Protein AF-A0A7S0LF70-F1 (afdb_monomer)

Structure (mmCIF, N/CA/C/O backbone):
data_AF-A0A7S0LF70-F1
#
_entry.id   AF-A0A7S0LF70-F1
#
loop_
_atom_site.group_PDB
_atom_site.id
_atom_site.type_symbol
_atom_site.label_atom_id
_atom_site.label_alt_id
_atom_site.label_comp_id
_atom_site.label_asym_id
_atom_site.label_entity_id
_atom_site.label_seq_id
_atom_site.pdbx_PDB_ins_code
_atom_site.Cartn_x
_atom_site.Cartn_y
_atom_site.Cartn_z
_atom_site.occupancy
_atom_site.B_iso_or_equiv
_atom_site.auth_seq_id
_atom_site.auth_comp_id
_atom_site.auth_asym_id
_atom_site.auth_atom_id
_atom_site.pdbx_PDB_model_num
ATOM 1 N N . LEU A 1 1 ? -56.909 5.877 25.664 1.00 81.12 1 LEU A N 1
ATOM 2 C CA . LEU A 1 1 ? -57.604 4.572 25.723 1.00 81.12 1 LEU A CA 1
ATOM 3 C C . LEU A 1 1 ? -56.865 3.741 26.758 1.00 81.12 1 LEU A C 1
ATOM 5 O O . LEU A 1 1 ? -55.724 3.394 26.502 1.00 81.12 1 LEU A O 1
ATOM 9 N N . GLU A 1 2 ? -57.421 3.557 27.955 1.00 77.50 2 GLU A N 1
ATOM 10 C CA . GLU A 1 2 ? -56.635 3.060 29.101 1.00 77.50 2 GLU A CA 1
ATOM 11 C C . GLU A 1 2 ? -56.364 1.548 29.016 1.00 77.50 2 GLU A C 1
ATOM 13 O O . GLU A 1 2 ? -55.234 1.123 29.253 1.00 77.50 2 GLU A O 1
ATOM 18 N N . ASP A 1 3 ? -57.352 0.771 28.561 1.00 82.44 3 ASP A N 1
ATOM 19 C CA . ASP A 1 3 ? -57.273 -0.688 28.379 1.00 82.44 3 ASP A CA 1
ATOM 20 C C . ASP A 1 3 ? -56.545 -1.134 27.091 1.00 82.44 3 ASP A C 1
ATOM 22 O O . ASP A 1 3 ? -56.226 -2.310 26.930 1.00 82.44 3 ASP A O 1
ATOM 26 N N . GLU A 1 4 ? -56.285 -0.214 26.157 1.00 83.88 4 GLU A N 1
ATOM 27 C CA . GLU A 1 4 ? -55.616 -0.509 24.881 1.00 83.88 4 GLU A CA 1
ATOM 28 C C . GLU A 1 4 ? -54.086 -0.524 25.039 1.00 83.88 4 GLU A C 1
ATOM 30 O O . GLU A 1 4 ? -53.530 0.404 25.639 1.00 83.88 4 GLU A O 1
ATOM 35 N N . PRO A 1 5 ? -53.365 -1.500 24.459 1.00 85.88 5 PRO A N 1
ATOM 36 C CA . PRO A 1 5 ? -51.908 -1.519 24.489 1.00 85.88 5 PRO A CA 1
ATOM 37 C C . PRO A 1 5 ? -51.309 -0.440 23.571 1.00 85.88 5 PRO A C 1
ATOM 39 O O . PRO A 1 5 ? -51.876 -0.079 22.537 1.00 85.88 5 PRO A O 1
ATOM 42 N N . LEU A 1 6 ? -50.128 0.066 23.943 1.00 85.31 6 LEU A N 1
ATOM 43 C CA . LEU A 1 6 ? -49.357 1.043 23.154 1.00 85.31 6 LEU A CA 1
ATOM 44 C C . LEU A 1 6 ? -48.886 0.469 21.809 1.00 85.31 6 LEU A C 1
ATOM 46 O O . LEU A 1 6 ? -48.858 1.173 20.797 1.00 85.31 6 LEU A O 1
ATOM 50 N N . GLU A 1 7 ? -48.525 -0.809 21.815 1.00 89.44 7 GLU A N 1
ATOM 51 C CA . GLU A 1 7 ? -47.967 -1.546 20.687 1.00 89.44 7 GLU A CA 1
ATOM 52 C C . GLU A 1 7 ? -48.712 -2.877 20.547 1.00 89.44 7 GLU A C 1
ATOM 54 O O . GLU A 1 7 ? -49.145 -3.462 21.541 1.00 89.44 7 GLU A O 1
ATOM 59 N N . VAL A 1 8 ? -48.877 -3.343 19.314 1.00 88.94 8 VAL A N 1
ATOM 60 C CA . VAL A 1 8 ? -49.518 -4.618 18.961 1.00 88.94 8 VAL A CA 1
ATOM 61 C C . VAL A 1 8 ? -48.643 -5.365 17.952 1.00 88.94 8 VAL A C 1
ATOM 63 O O . VAL A 1 8 ? -47.930 -4.705 17.196 1.00 88.94 8 VAL A O 1
ATOM 66 N N . PRO A 1 9 ? -48.701 -6.705 17.889 1.00 90.44 9 PRO A N 1
ATOM 67 C CA . PRO A 1 9 ? -48.095 -7.472 16.801 1.00 90.44 9 PRO A CA 1
ATOM 68 C C . PRO A 1 9 ? -48.517 -6.959 15.419 1.00 90.44 9 PRO A C 1
ATOM 70 O O . PRO A 1 9 ? -49.692 -6.636 15.225 1.00 90.44 9 PRO A O 1
ATOM 73 N N . ASP A 1 10 ? -47.596 -6.906 14.454 1.00 90.00 10 ASP A N 1
ATOM 74 C CA . ASP A 1 10 ? -47.930 -6.558 13.068 1.00 90.00 10 ASP A CA 1
ATOM 75 C C . ASP A 1 10 ? -48.727 -7.692 12.386 1.00 90.00 10 ASP A C 1
ATOM 77 O O . ASP A 1 10 ? -48.167 -8.759 12.126 1.00 90.00 10 ASP A O 1
ATOM 81 N N . PRO A 1 11 ? -50.016 -7.493 12.037 1.00 84.88 11 PRO A N 1
ATOM 82 C CA . PRO A 1 11 ? -50.820 -8.519 11.376 1.00 84.88 11 PRO A CA 1
ATOM 83 C C . PRO A 1 11 ? -50.437 -8.744 9.902 1.00 84.88 11 PRO A C 1
ATOM 85 O O . PRO A 1 11 ? -51.021 -9.612 9.255 1.00 84.88 11 PRO A O 1
ATOM 88 N N . ALA A 1 12 ? -49.513 -7.955 9.340 1.00 85.12 12 ALA A N 1
ATOM 89 C CA . ALA A 1 12 ? -49.007 -8.127 7.979 1.00 85.12 12 ALA A CA 1
ATOM 90 C C . ALA A 1 12 ? -47.786 -9.064 7.887 1.00 85.12 12 ALA A C 1
ATOM 92 O O . ALA A 1 12 ? -47.336 -9.353 6.776 1.00 85.12 12 ALA A O 1
ATOM 93 N N . VAL A 1 13 ? -47.250 -9.534 9.021 1.00 88.31 13 VAL A N 1
ATOM 94 C CA . VAL A 1 13 ? -46.059 -10.392 9.092 1.00 88.31 13 VAL A CA 1
ATOM 95 C C . VAL A 1 13 ? -46.411 -11.720 9.766 1.00 88.31 13 VAL A C 1
ATOM 97 O O . VAL A 1 13 ? -47.085 -11.748 10.791 1.00 88.31 13 VAL A O 1
ATOM 100 N N . SER A 1 14 ? -45.933 -12.826 9.200 1.00 87.56 14 SER A N 1
ATOM 101 C CA . SER A 1 14 ? -45.974 -14.166 9.797 1.00 87.56 14 SER A CA 1
ATOM 102 C C . SER A 1 14 ? -44.558 -14.722 9.943 1.00 87.56 14 SER A C 1
ATOM 104 O O . SER A 1 14 ? -43.629 -14.198 9.321 1.00 87.56 14 SER A O 1
ATOM 106 N N . ALA A 1 15 ? -44.409 -15.819 10.690 1.00 89.25 15 ALA A N 1
ATOM 107 C CA . ALA A 1 15 ? -43.176 -16.598 10.711 1.00 89.25 15 ALA A CA 1
ATOM 108 C C . ALA A 1 15 ? -42.700 -16.916 9.272 1.00 89.25 15 ALA A C 1
ATOM 110 O O . ALA A 1 15 ? -43.532 -17.266 8.419 1.00 89.25 15 ALA A O 1
ATOM 111 N N . PRO A 1 16 ? -41.397 -16.769 8.968 1.00 92.38 16 PRO A N 1
ATOM 112 C CA . PRO A 1 16 ? -40.817 -17.254 7.720 1.00 92.38 16 PRO A CA 1
ATOM 113 C C . PRO A 1 16 ? -40.997 -18.770 7.569 1.00 92.38 16 PRO A C 1
ATOM 115 O O . PRO A 1 16 ? -40.910 -19.507 8.541 1.00 92.38 16 PRO A O 1
ATOM 118 N N . THR A 1 17 ? -41.159 -19.263 6.338 1.00 89.56 17 THR A N 1
ATOM 119 C CA . THR A 1 17 ? -41.253 -20.712 6.044 1.00 89.56 17 THR A CA 1
ATOM 120 C C . THR A 1 17 ? -39.948 -21.489 6.305 1.00 89.56 17 THR A C 1
ATOM 122 O O . THR A 1 17 ? -39.926 -22.705 6.157 1.00 89.56 17 THR A O 1
ATOM 125 N N . ASP A 1 18 ? -38.872 -20.776 6.637 1.00 92.00 18 ASP A N 1
ATOM 126 C CA . ASP A 1 18 ? -37.502 -21.262 6.864 1.00 92.00 18 ASP A CA 1
ATOM 127 C C . ASP A 1 18 ? -37.064 -21.021 8.329 1.00 92.00 18 ASP A C 1
ATOM 129 O O . ASP A 1 18 ? -35.877 -21.019 8.621 1.00 92.00 18 ASP A O 1
ATOM 133 N N . TRP A 1 19 ? -38.019 -20.727 9.226 1.00 92.62 19 TRP A N 1
ATOM 134 C CA . TRP A 1 19 ? -37.797 -20.546 10.667 1.00 92.62 19 TRP A CA 1
ATOM 135 C C . TRP A 1 19 ? -37.993 -21.875 11.399 1.00 92.62 19 TRP A C 1
ATOM 137 O O . TRP A 1 19 ? -39.012 -22.537 11.182 1.00 92.62 19 TRP A O 1
ATOM 147 N N . ASP A 1 20 ? -37.063 -22.238 12.281 1.00 91.81 20 ASP A N 1
ATOM 148 C CA . ASP A 1 20 ? -37.135 -23.470 13.071 1.00 91.81 20 ASP A CA 1
ATOM 149 C C . ASP A 1 20 ? -37.323 -23.146 14.564 1.00 91.81 20 ASP A C 1
ATOM 151 O O . ASP A 1 20 ? -36.462 -22.537 15.195 1.00 91.81 20 ASP A O 1
ATOM 155 N N . GLU A 1 21 ? -38.459 -23.533 15.152 1.00 91.00 21 GLU A N 1
ATOM 156 C CA . GLU A 1 21 ? -38.759 -23.235 16.562 1.00 91.00 21 GLU A CA 1
ATOM 157 C C . GLU A 1 21 ? -37.839 -23.983 17.554 1.00 91.00 21 GLU A C 1
ATOM 159 O O . GLU A 1 21 ? -37.692 -23.519 18.686 1.00 91.00 21 GLU A O 1
ATOM 164 N N . ASP A 1 22 ? -37.185 -25.082 17.146 1.00 90.69 22 ASP A N 1
ATOM 165 C CA . ASP A 1 22 ? -36.238 -25.832 17.989 1.00 90.69 22 ASP A CA 1
ATOM 166 C C . ASP A 1 22 ? -34.800 -25.254 17.934 1.00 90.69 22 ASP A C 1
ATOM 168 O O . ASP A 1 22 ? -34.067 -25.360 18.922 1.00 90.69 22 ASP A O 1
ATOM 172 N N . GLU A 1 23 ? -34.388 -24.620 16.823 1.00 91.19 23 GLU A N 1
ATOM 173 C CA . GLU A 1 23 ? -33.030 -24.052 16.637 1.00 91.19 23 GLU A CA 1
ATOM 174 C C . GLU A 1 23 ? -32.981 -22.506 16.747 1.00 91.19 23 GLU A C 1
ATOM 176 O O . GLU A 1 23 ? -32.059 -21.973 17.371 1.00 91.19 23 GLU A O 1
ATOM 181 N N . ASP A 1 24 ? -33.963 -21.773 16.197 1.00 91.25 24 ASP A N 1
ATOM 182 C CA . ASP A 1 24 ? -34.084 -20.302 16.294 1.00 91.25 24 ASP A CA 1
ATOM 183 C C . ASP A 1 24 ? -34.916 -19.845 17.516 1.00 91.25 24 ASP A C 1
ATOM 185 O O . ASP A 1 24 ? -34.723 -18.733 18.023 1.00 91.25 24 ASP A O 1
ATOM 189 N N . GLY A 1 25 ? -35.822 -20.699 18.011 1.00 93.19 25 GLY A N 1
ATOM 190 C CA . GLY A 1 25 ? -36.709 -20.445 19.158 1.00 93.19 25 GLY A CA 1
ATOM 191 C C . GLY A 1 25 ? -38.127 -19.970 18.796 1.00 93.19 25 GLY A C 1
ATOM 192 O O . GLY A 1 25 ? -38.476 -19.817 17.624 1.00 93.19 25 GLY A O 1
ATOM 193 N N . GLU A 1 26 ? -38.966 -19.723 19.814 1.00 91.69 26 GLU A N 1
ATOM 194 C CA . GLU A 1 26 ? -40.349 -19.241 19.631 1.00 91.69 26 GLU A CA 1
ATOM 195 C C . GLU A 1 26 ? -40.384 -17.927 18.822 1.00 91.69 26 GLU A C 1
ATOM 197 O O . GLU A 1 26 ? -39.751 -16.933 19.185 1.00 91.69 26 GLU A O 1
ATOM 202 N N . TRP A 1 27 ? -41.140 -17.910 17.718 1.00 90.75 27 TRP A N 1
ATOM 203 C CA . TRP A 1 27 ? -41.197 -16.753 16.823 1.00 90.75 27 TRP A CA 1
ATOM 204 C C . TRP A 1 27 ? -42.060 -15.613 17.391 1.00 90.75 27 TRP A C 1
ATOM 206 O O . TRP A 1 27 ? -43.292 -15.691 17.403 1.00 90.75 27 TRP A O 1
ATOM 216 N N . GLU A 1 28 ? -41.425 -14.507 17.792 1.00 88.88 28 GLU A N 1
ATOM 217 C CA . GLU A 1 28 ? -42.128 -13.275 18.170 1.00 88.88 28 GLU A CA 1
ATOM 218 C C . GLU A 1 28 ? -42.354 -12.336 16.957 1.00 88.88 28 GLU A C 1
ATOM 220 O O . GLU A 1 28 ? -41.395 -11.943 16.281 1.00 88.88 28 GLU A O 1
ATOM 225 N N . PRO A 1 29 ? -43.602 -11.907 16.676 1.00 90.00 29 PRO A N 1
ATOM 226 C CA . PRO A 1 29 ? -43.896 -10.933 15.625 1.00 90.00 29 PRO A CA 1
ATOM 227 C C . PRO A 1 29 ? -43.359 -9.529 15.964 1.00 90.00 29 PRO A C 1
ATOM 229 O O . PRO A 1 29 ? -43.387 -9.117 17.127 1.00 90.00 29 PRO A O 1
ATOM 232 N N . PRO A 1 30 ? -42.954 -8.723 14.963 1.00 91.44 30 PRO A N 1
ATOM 233 C CA . PRO A 1 30 ? -42.526 -7.350 15.202 1.00 91.44 30 PRO A CA 1
ATOM 234 C C . PRO A 1 30 ? -43.681 -6.502 15.754 1.00 91.44 30 PRO A C 1
ATOM 236 O O . PRO A 1 30 ? -44.771 -6.446 15.181 1.00 91.44 30 PRO A O 1
ATOM 239 N N . MET A 1 31 ? -43.424 -5.810 16.863 1.00 91.38 31 MET A N 1
ATOM 240 C CA . MET A 1 31 ? -44.395 -4.931 17.514 1.00 91.38 31 MET A CA 1
ATOM 241 C C . MET A 1 31 ? -44.483 -3.578 16.794 1.00 91.38 31 MET A C 1
ATOM 243 O O . MET A 1 31 ? -43.471 -2.925 16.533 1.00 91.38 31 MET A O 1
ATOM 247 N N . ILE A 1 32 ? -45.705 -3.136 16.493 1.00 89.69 32 ILE A N 1
ATOM 248 C CA . ILE A 1 32 ? -46.011 -1.862 15.833 1.00 89.69 32 ILE A CA 1
ATOM 249 C C . ILE A 1 32 ? -46.899 -0.978 16.713 1.00 89.69 32 ILE A C 1
ATOM 251 O O . ILE A 1 32 ? -47.767 -1.455 17.442 1.00 89.69 32 ILE A O 1
ATOM 255 N N . ALA A 1 33 ? -46.722 0.342 16.617 1.00 89.19 33 ALA A N 1
ATOM 256 C CA . ALA A 1 33 ? -47.537 1.306 17.354 1.00 89.19 33 ALA A CA 1
ATOM 257 C C . ALA A 1 33 ? -49.026 1.176 16.975 1.00 89.19 33 ALA A C 1
ATOM 259 O O . ALA A 1 33 ? -49.400 1.373 15.812 1.00 89.19 33 ALA A O 1
ATOM 260 N N . ASN A 1 34 ? -49.873 0.874 17.963 1.00 86.75 34 ASN A N 1
ATOM 261 C CA . ASN A 1 34 ? -51.276 0.522 17.753 1.00 86.75 34 ASN A CA 1
ATOM 262 C C . ASN A 1 34 ? -52.031 1.667 17.027 1.00 86.75 34 ASN A C 1
ATOM 264 O O . ASN A 1 34 ? -52.008 2.823 17.471 1.00 86.75 34 ASN A O 1
ATOM 268 N N . PRO A 1 35 ? -52.698 1.392 15.884 1.00 85.94 35 PRO A N 1
ATOM 269 C CA . PRO A 1 35 ? -53.314 2.429 15.061 1.00 85.94 35 PRO A CA 1
ATOM 270 C C . PRO A 1 35 ? -54.452 3.184 15.763 1.00 85.94 35 PRO A C 1
ATOM 272 O O . PRO A 1 35 ? -54.678 4.347 15.419 1.00 85.94 35 PRO A O 1
ATOM 275 N N . ALA A 1 36 ? -55.119 2.584 16.756 1.00 82.69 36 ALA A N 1
ATOM 276 C CA . ALA A 1 36 ? -56.153 3.242 17.560 1.00 82.69 36 ALA A CA 1
ATOM 277 C C . ALA A 1 36 ? -55.595 4.404 18.408 1.00 82.69 36 ALA A C 1
ATOM 279 O O . ALA A 1 36 ? -56.291 5.386 18.668 1.00 82.69 36 ALA A O 1
ATOM 280 N N . CYS A 1 37 ? -54.315 4.347 18.779 1.00 83.00 37 CYS A N 1
ATOM 281 C CA . CYS A 1 37 ? -53.680 5.298 19.692 1.00 83.00 37 CYS A CA 1
ATOM 282 C C . CYS A 1 37 ? -53.407 6.674 19.073 1.00 83.00 37 CYS A C 1
ATOM 284 O O . CYS A 1 37 ? -53.163 7.638 19.799 1.00 83.00 37 CYS A O 1
ATOM 286 N N . LYS A 1 38 ? -53.472 6.788 17.740 1.00 79.69 38 LYS A N 1
ATOM 287 C CA . LYS A 1 38 ? -53.129 8.005 16.979 1.00 79.69 38 LYS A CA 1
ATOM 288 C C . LYS A 1 38 ? -54.033 9.209 17.277 1.00 79.69 38 LYS A C 1
ATOM 290 O O . LYS A 1 38 ? -53.657 10.330 16.952 1.00 79.69 38 LYS A O 1
ATOM 295 N N . SER A 1 39 ? -55.211 8.989 17.861 1.00 76.12 39 SER A N 1
ATOM 296 C CA . SER A 1 39 ? -56.210 10.027 18.153 1.00 76.12 39 SER A CA 1
ATOM 297 C C . SER A 1 39 ? -56.187 10.537 19.600 1.00 76.12 39 SER A C 1
ATOM 299 O O . SER A 1 39 ? -56.489 11.707 19.826 1.00 76.12 39 SER A O 1
ATOM 301 N N . ALA A 1 40 ? -55.860 9.679 20.574 1.00 74.62 40 ALA A N 1
ATOM 302 C CA . ALA A 1 40 ? -56.043 9.967 22.004 1.00 74.62 40 ALA A CA 1
ATOM 303 C C . ALA A 1 40 ? -55.011 9.307 22.946 1.00 74.62 40 ALA A C 1
ATOM 305 O O . ALA A 1 40 ? -55.145 9.417 24.165 1.00 74.62 40 ALA A O 1
ATOM 306 N N . GLY A 1 41 ? -54.003 8.606 22.415 1.00 79.62 41 GLY A N 1
ATOM 307 C CA . GLY A 1 41 ? -53.058 7.809 23.205 1.00 79.62 41 GLY A CA 1
ATOM 308 C C . GLY A 1 41 ? -53.655 6.511 23.770 1.00 79.62 41 GLY A C 1
ATOM 309 O O . GLY A 1 41 ? -54.877 6.333 23.834 1.00 79.62 41 GLY A O 1
ATOM 310 N N . CYS A 1 42 ? -52.777 5.600 24.191 1.00 83.94 42 CYS A N 1
ATOM 311 C CA . CYS A 1 42 ? -53.121 4.280 24.728 1.00 83.94 42 CYS A CA 1
ATOM 312 C C . CYS A 1 42 ? -52.373 3.971 26.029 1.00 83.94 42 CYS A C 1
ATOM 314 O O . CYS A 1 42 ? -51.395 4.643 26.363 1.00 83.94 42 CYS A O 1
ATOM 316 N N . GLY A 1 43 ? -52.837 2.940 26.731 1.00 84.19 43 GLY A N 1
ATOM 317 C CA . GLY A 1 43 ? -52.383 2.535 28.051 1.00 84.19 43 GLY A CA 1
ATOM 318 C C . GLY A 1 43 ? -52.800 3.504 29.160 1.00 84.19 43 GLY A C 1
ATOM 319 O O . GLY A 1 43 ? -53.233 4.635 28.924 1.00 84.19 43 GLY A O 1
ATOM 320 N N . ASN A 1 44 ? -52.619 3.057 30.403 1.00 84.50 44 ASN A N 1
ATOM 321 C CA . ASN A 1 44 ? -52.797 3.886 31.594 1.00 84.50 44 ASN A CA 1
ATOM 322 C C . ASN A 1 44 ? -51.896 5.128 31.536 1.00 84.50 44 ASN A C 1
ATOM 324 O O . ASN A 1 44 ? -50.664 5.010 31.506 1.00 84.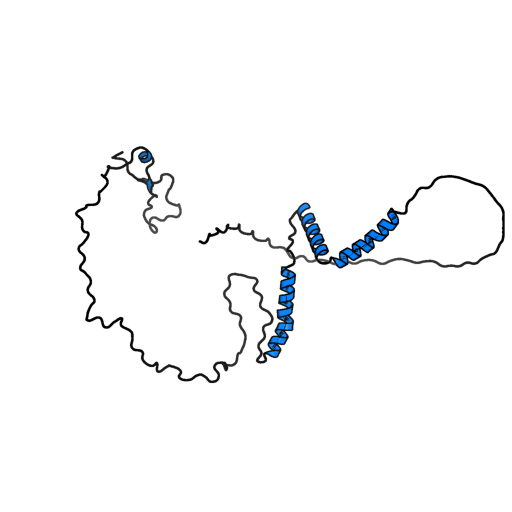50 44 ASN A O 1
ATOM 328 N N . TRP A 1 45 ? -52.505 6.316 31.572 1.00 85.12 45 TRP A N 1
ATOM 329 C CA . TRP A 1 45 ? -51.773 7.580 31.550 1.00 85.12 45 TRP A CA 1
ATOM 330 C C . TRP A 1 45 ? -50.854 7.699 32.771 1.00 85.12 45 TRP A C 1
ATOM 332 O O . TRP A 1 45 ? -51.291 7.598 33.918 1.00 85.12 45 TRP A O 1
ATOM 342 N N . LYS A 1 46 ? -49.565 7.945 32.523 1.00 84.06 46 LYS A N 1
ATOM 343 C CA . LYS A 1 46 ? -48.578 8.234 33.568 1.00 84.06 46 LYS A CA 1
ATOM 344 C C . LYS A 1 46 ? -48.273 9.734 33.550 1.00 84.06 46 LYS A C 1
ATOM 346 O O . LYS A 1 46 ? -47.982 10.259 32.473 1.00 84.06 46 LYS A O 1
ATOM 351 N N . PRO A 1 47 ? -48.303 10.431 34.702 1.00 89.75 47 PRO A N 1
ATOM 352 C CA . PRO A 1 47 ? -47.931 11.837 34.750 1.00 89.75 47 PRO A CA 1
ATOM 353 C C . PRO A 1 47 ? -46.464 12.016 34.327 1.00 89.75 47 PRO A C 1
ATOM 355 O O . PRO A 1 47 ? -45.628 11.170 34.664 1.00 89.75 47 PRO A O 1
ATOM 358 N N . PRO A 1 48 ? -46.120 13.109 33.619 1.00 89.75 48 PRO A N 1
ATOM 359 C CA . PRO A 1 48 ? -44.733 13.404 33.288 1.00 89.75 48 PRO A CA 1
ATOM 360 C C . PRO A 1 48 ? -43.929 13.594 34.578 1.00 89.75 48 PRO A C 1
ATOM 362 O O . PRO A 1 48 ? -44.301 14.385 35.447 1.00 89.75 48 PRO A O 1
ATOM 365 N N . MET A 1 49 ? -42.825 12.859 34.707 1.00 93.12 49 MET A N 1
ATOM 366 C CA . MET A 1 49 ? -41.912 13.024 35.835 1.00 93.12 49 MET A CA 1
ATOM 367 C C . MET A 1 49 ? -41.188 14.366 35.709 1.00 93.12 49 MET A C 1
ATOM 369 O O . MET A 1 49 ? -40.652 14.686 34.650 1.00 93.12 49 MET A O 1
ATOM 373 N N . ILE A 1 50 ? -41.170 15.137 36.795 1.00 91.94 50 ILE A N 1
ATOM 374 C CA . ILE A 1 50 ? -40.375 16.363 36.908 1.00 91.94 50 ILE A CA 1
ATOM 375 C C . ILE A 1 50 ? -39.047 16.060 37.602 1.00 91.94 50 ILE A C 1
ATOM 377 O O . ILE A 1 50 ? -38.996 15.230 38.515 1.00 91.94 50 ILE A O 1
ATOM 381 N N . ASP A 1 51 ? -37.984 16.757 37.206 1.00 92.94 51 ASP A N 1
ATOM 382 C CA . ASP A 1 51 ? -36.702 16.683 37.904 1.00 92.94 51 ASP A CA 1
ATOM 383 C C . ASP A 1 51 ? -36.854 17.137 39.360 1.00 92.94 51 ASP A C 1
ATOM 385 O O . ASP A 1 51 ? -37.468 18.165 39.655 1.00 92.94 51 ASP A O 1
ATOM 389 N N . ASN A 1 52 ? -36.280 16.374 40.290 1.00 94.06 52 ASN A N 1
ATOM 390 C CA . ASN A 1 52 ? -36.319 16.697 41.713 1.00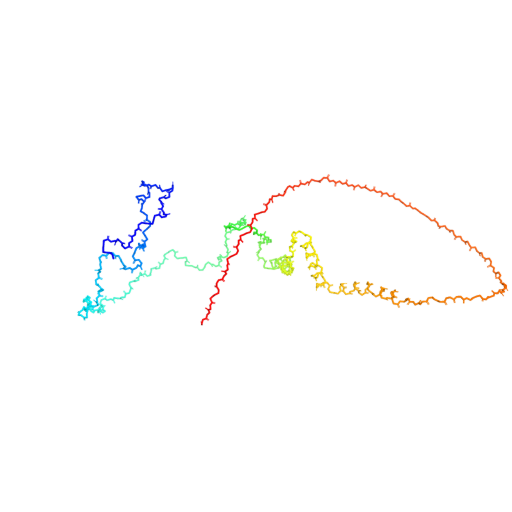 94.06 52 ASN A CA 1
ATOM 391 C C . ASN A 1 52 ? -35.228 17.737 42.049 1.00 94.06 52 ASN A C 1
ATOM 393 O O . ASN A 1 52 ? -34.054 17.363 42.112 1.00 94.06 52 ASN A O 1
ATOM 397 N N . PRO A 1 53 ? -35.566 19.007 42.360 1.00 94.31 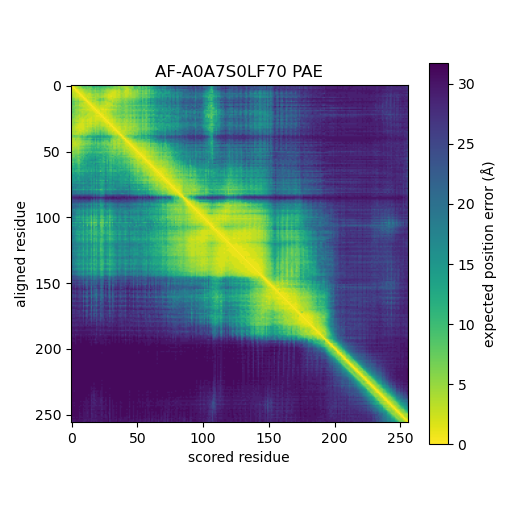53 PRO A N 1
ATOM 398 C CA . PRO A 1 53 ? -34.571 20.053 42.614 1.00 94.31 53 PRO A CA 1
ATOM 399 C C . PRO A 1 53 ? -33.765 19.839 43.908 1.00 94.31 53 PRO A C 1
ATOM 401 O O . PRO A 1 53 ? -32.754 20.505 44.121 1.00 94.31 53 PRO A O 1
ATOM 404 N N . ALA A 1 54 ? -34.184 18.916 44.782 1.00 93.75 54 ALA A N 1
ATOM 405 C CA . ALA A 1 54 ? -33.434 18.529 45.975 1.00 93.75 54 ALA A CA 1
ATOM 406 C C . ALA A 1 54 ? -32.459 17.356 45.734 1.00 93.75 54 ALA A C 1
ATOM 408 O O . ALA A 1 54 ? -31.649 17.051 46.614 1.00 93.75 54 ALA A O 1
ATOM 409 N N . TYR A 1 55 ? -32.505 16.689 44.572 1.00 93.75 55 TYR A N 1
ATOM 410 C CA . TYR A 1 55 ? -31.634 15.554 44.268 1.00 93.75 55 TYR A CA 1
ATOM 411 C C . TYR A 1 55 ? -30.237 16.019 43.832 1.00 93.75 55 TYR A C 1
ATOM 413 O O . TYR A 1 55 ? -30.002 16.402 42.690 1.00 93.75 55 TYR A O 1
ATOM 421 N N . LYS A 1 56 ? -29.274 15.939 44.754 1.00 90.44 56 LYS A N 1
ATOM 422 C CA . LYS A 1 56 ? -27.877 16.373 44.553 1.00 90.44 56 LYS A CA 1
ATOM 423 C C . LYS A 1 56 ? -26.991 15.328 43.850 1.00 90.44 56 LYS A C 1
ATOM 425 O O . LYS A 1 56 ? -25.769 15.394 43.957 1.00 90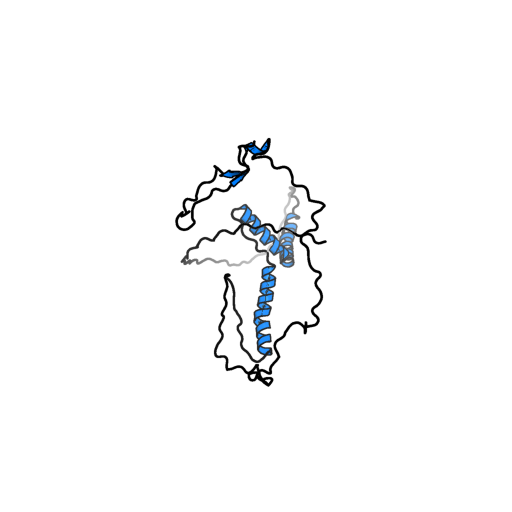.44 56 LYS A O 1
ATOM 430 N N . GLY A 1 57 ? -27.592 14.347 43.174 1.00 92.31 57 GLY A N 1
ATOM 431 C CA . GLY A 1 57 ? -26.891 13.161 42.679 1.00 92.31 57 GLY A CA 1
ATOM 432 C C . GLY A 1 57 ? -26.485 12.189 43.795 1.00 92.31 57 GLY A C 1
ATOM 433 O O . GLY A 1 57 ? -26.834 12.357 44.966 1.00 92.31 57 GLY A O 1
ATOM 434 N N . LYS A 1 58 ? -25.719 11.155 43.428 1.00 93.50 58 LYS A N 1
ATOM 435 C CA . LYS A 1 58 ? -25.008 10.308 44.399 1.00 93.50 58 LYS A CA 1
ATOM 436 C C . LYS A 1 58 ? -23.813 11.093 44.948 1.00 93.50 58 LYS A C 1
ATOM 438 O O . LYS A 1 58 ? -23.149 11.790 44.186 1.00 93.50 58 LYS A O 1
ATOM 443 N N . TRP A 1 59 ? -23.517 10.966 46.242 1.00 93.44 59 TRP A N 1
ATOM 444 C CA . TRP A 1 59 ? -22.312 11.574 46.818 1.00 93.44 59 TRP A CA 1
ATOM 445 C C . TRP A 1 59 ? -21.054 10.963 46.185 1.00 93.44 59 TRP A C 1
ATOM 447 O O . TRP A 1 59 ? -20.941 9.742 46.080 1.00 93.44 59 TRP A O 1
ATOM 457 N N . VAL A 1 60 ? -20.119 11.819 45.771 1.00 92.00 60 VAL A N 1
ATOM 458 C CA . VAL A 1 60 ? -18.837 11.430 45.172 1.00 92.00 60 VAL A CA 1
ATOM 459 C C . VAL A 1 60 ? -17.719 12.020 46.020 1.00 92.00 60 VAL A C 1
ATOM 461 O O . VAL A 1 60 ? -17.655 13.234 46.216 1.00 92.00 60 VAL A O 1
ATOM 464 N N . GLN A 1 61 ? -16.830 11.162 46.516 1.00 93.25 61 GLN A N 1
ATOM 465 C CA . GLN A 1 61 ? -15.627 11.592 47.219 1.00 93.25 61 GLN A CA 1
ATOM 466 C C . GLN A 1 61 ? -14.681 12.315 46.251 1.00 93.25 61 GLN A C 1
ATOM 468 O O . GLN A 1 61 ? -14.481 11.871 45.118 1.00 93.25 61 GLN A O 1
ATOM 473 N N . GLN A 1 62 ? -14.071 13.414 46.698 1.00 91.56 62 GLN A N 1
ATOM 474 C CA . GLN A 1 62 ? -13.000 14.061 45.940 1.00 91.56 62 GLN A CA 1
ATOM 475 C C . GLN A 1 62 ? -11.823 13.090 45.792 1.00 91.56 62 GLN A C 1
ATOM 477 O O . GLN A 1 62 ? -11.360 12.513 46.776 1.00 91.56 62 GLN A O 1
ATOM 482 N N . LYS A 1 63 ? -11.347 12.907 44.557 1.00 93.12 63 LYS A N 1
ATOM 483 C CA . LYS A 1 63 ? -10.114 12.163 44.293 1.00 93.12 63 LYS A CA 1
ATOM 484 C C . LYS A 1 63 ? -8.928 13.017 44.737 1.00 93.12 63 LYS A C 1
ATOM 486 O O . LYS A 1 63 ? -8.884 14.204 44.429 1.00 93.12 63 LYS A O 1
ATOM 491 N N . ILE A 1 64 ? -7.999 12.394 45.449 1.00 93.38 64 ILE A N 1
ATOM 492 C CA . ILE A 1 64 ? -6.723 12.973 45.871 1.00 93.38 64 ILE A CA 1
ATOM 493 C C . ILE A 1 64 ? -5.637 12.145 45.183 1.00 93.38 64 ILE A C 1
ATOM 495 O O . ILE A 1 64 ? -5.773 10.922 45.098 1.00 93.38 64 ILE A O 1
ATOM 499 N N . ASP A 1 65 ? -4.593 12.795 44.675 1.00 93.94 65 ASP A N 1
ATOM 500 C CA . ASP A 1 65 ? -3.470 12.098 44.050 1.00 93.94 65 ASP A CA 1
ATOM 501 C C . ASP A 1 65 ? -2.749 11.219 45.080 1.00 93.94 65 ASP A C 1
ATOM 503 O O . ASP A 1 65 ? -2.480 11.646 46.205 1.00 93.94 65 ASP A O 1
ATOM 507 N N . ASN A 1 66 ? -2.456 9.969 44.713 1.00 94.81 66 ASN A N 1
ATOM 508 C CA . ASN A 1 66 ? -1.818 9.024 45.625 1.00 94.81 66 ASN A CA 1
ATOM 509 C C . ASN A 1 66 ? -0.325 9.378 45.803 1.00 94.81 66 ASN A C 1
ATOM 511 O O . ASN A 1 66 ? 0.417 9.271 44.823 1.00 94.81 66 ASN A O 1
ATOM 515 N N . PRO A 1 67 ? 0.155 9.722 47.017 1.00 95.25 67 PRO A N 1
ATOM 516 C CA . PRO A 1 67 ? 1.572 10.010 47.253 1.00 95.25 67 PRO A C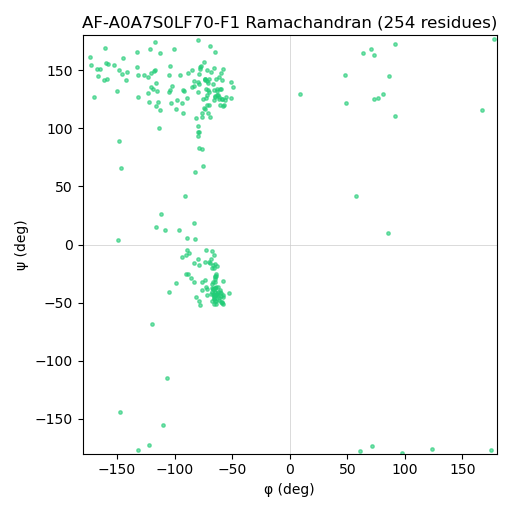A 1
ATOM 517 C C . PRO A 1 67 ? 2.488 8.791 47.050 1.00 95.25 67 PRO A C 1
ATOM 519 O O . PRO A 1 67 ? 3.690 8.961 46.876 1.00 95.25 67 PRO A O 1
ATOM 522 N N . GLU A 1 68 ? 1.939 7.572 47.037 1.00 95.00 68 GLU A N 1
ATOM 523 C CA . GLU A 1 68 ? 2.670 6.328 46.757 1.00 95.00 68 GLU A CA 1
ATOM 524 C C . GLU A 1 68 ? 2.698 5.969 45.254 1.00 95.00 68 GLU A C 1
ATOM 526 O O . GLU A 1 68 ? 3.175 4.899 44.873 1.00 95.00 68 GLU A O 1
ATOM 531 N N . TYR A 1 69 ? 2.186 6.832 44.365 1.00 95.00 69 TYR A N 1
ATOM 532 C CA . TYR A 1 69 ? 2.195 6.574 42.924 1.00 95.00 69 TYR A CA 1
ATOM 533 C C . TYR A 1 69 ? 3.572 6.851 42.299 1.00 95.00 69 TYR A C 1
ATOM 535 O O . TYR A 1 69 ? 3.903 7.974 41.928 1.00 95.00 69 TYR A O 1
ATOM 543 N N . ILE A 1 70 ? 4.357 5.785 42.132 1.00 91.69 70 ILE A N 1
ATOM 544 C CA . ILE A 1 70 ? 5.710 5.810 41.539 1.00 91.69 70 ILE A CA 1
ATOM 545 C C . ILE A 1 70 ? 5.679 6.107 40.018 1.00 91.69 70 ILE A C 1
ATOM 547 O O . ILE A 1 70 ? 6.698 6.459 39.428 1.00 91.69 70 ILE A O 1
ATOM 551 N N . GLY A 1 71 ? 4.511 5.996 39.376 1.00 94.19 71 GLY A N 1
ATOM 552 C CA . GLY A 1 71 ? 4.313 6.188 37.937 1.00 94.19 71 GLY A CA 1
ATOM 553 C C . GLY A 1 71 ? 3.683 4.967 37.265 1.00 94.19 71 GLY A C 1
ATOM 554 O O . GLY A 1 71 ? 3.335 3.983 37.920 1.00 94.19 71 GLY A O 1
ATOM 555 N N . VAL A 1 72 ? 3.546 5.013 35.936 1.00 93.56 72 VAL A N 1
ATOM 556 C CA . VAL A 1 72 ? 3.126 3.837 35.158 1.00 93.56 72 VAL A CA 1
ATOM 557 C C . VAL A 1 72 ? 4.273 2.827 35.166 1.00 93.56 72 VAL A C 1
ATOM 559 O O . VAL A 1 72 ? 5.375 3.134 34.705 1.00 93.56 72 VAL A O 1
ATOM 562 N N . TRP A 1 73 ? 4.019 1.624 35.684 1.00 94.62 73 TRP A N 1
ATOM 563 C CA . TRP A 1 73 ? 5.000 0.542 35.649 1.00 94.62 73 TRP A CA 1
ATOM 564 C C . TRP A 1 73 ? 5.373 0.204 34.203 1.00 94.62 73 TRP A C 1
ATOM 566 O O . TRP A 1 73 ? 4.504 0.053 33.345 1.00 94.62 73 TRP A O 1
ATOM 576 N N . ASN A 1 74 ? 6.671 0.059 33.954 1.00 92.38 74 ASN A N 1
ATOM 577 C CA . ASN A 1 74 ? 7.222 -0.397 32.687 1.00 92.38 74 ASN A CA 1
ATOM 578 C C . ASN A 1 74 ? 8.159 -1.586 32.955 1.00 92.38 74 ASN A C 1
ATOM 580 O O . ASN A 1 74 ? 8.832 -1.598 33.992 1.00 92.38 74 ASN A O 1
ATOM 584 N N . PRO A 1 75 ? 8.239 -2.573 32.044 1.00 94.69 75 PRO A N 1
ATOM 585 C CA . PRO A 1 75 ? 9.196 -3.663 32.171 1.00 94.69 75 PRO A CA 1
ATOM 586 C C . PRO A 1 75 ? 10.631 -3.130 32.095 1.00 94.69 75 PRO A C 1
ATOM 588 O O . PRO A 1 75 ? 10.939 -2.236 31.304 1.00 94.69 75 PRO A O 1
ATOM 591 N N . VAL A 1 76 ? 11.525 -3.712 32.897 1.00 93.44 76 VAL A N 1
ATOM 592 C CA . VAL A 1 76 ? 12.963 -3.430 32.810 1.00 93.44 76 VAL A CA 1
ATOM 593 C C . VAL A 1 76 ? 13.474 -3.915 31.455 1.00 93.44 76 VAL A C 1
ATOM 595 O O . VAL A 1 76 ? 13.270 -5.073 31.091 1.00 93.44 76 VAL A O 1
ATOM 598 N N . GLN A 1 77 ? 14.145 -3.036 30.712 1.00 94.00 77 GLN A N 1
ATOM 599 C CA . GLN A 1 77 ? 14.835 -3.422 29.485 1.00 94.00 77 GLN A CA 1
ATOM 600 C C . GLN A 1 77 ? 16.080 -4.234 29.860 1.00 94.00 77 GLN A C 1
ATOM 602 O O . GLN A 1 77 ? 16.943 -3.756 30.593 1.00 94.00 77 GLN A O 1
ATOM 607 N N . ILE A 1 78 ? 16.130 -5.479 29.391 1.00 92.38 78 ILE A N 1
ATOM 608 C CA . ILE A 1 78 ? 17.236 -6.418 29.595 1.00 92.38 78 ILE A CA 1
ATOM 609 C C . ILE A 1 78 ? 17.848 -6.688 28.221 1.00 92.38 78 ILE A C 1
ATOM 611 O O . ILE A 1 78 ? 17.112 -6.964 27.270 1.00 92.38 78 ILE A O 1
ATOM 615 N N . ASP A 1 79 ? 19.175 -6.616 28.117 1.00 91.94 79 ASP A N 1
ATOM 616 C CA . ASP A 1 79 ? 19.882 -6.879 26.864 1.00 91.94 79 ASP A CA 1
ATOM 617 C C . ASP A 1 79 ? 19.586 -8.296 26.356 1.00 91.94 79 ASP A C 1
ATOM 619 O O . ASP A 1 79 ? 19.768 -9.290 27.062 1.00 91.94 79 ASP A O 1
ATOM 623 N N . ASN A 1 80 ? 19.117 -8.394 25.111 1.00 90.69 80 ASN A N 1
ATOM 624 C CA . ASN A 1 80 ? 18.763 -9.669 24.499 1.00 90.69 80 ASN A CA 1
ATOM 625 C C . ASN A 1 80 ? 20.042 -10.463 24.143 1.00 90.69 80 ASN A C 1
ATOM 627 O O . ASN A 1 80 ? 20.781 -10.030 23.258 1.00 90.69 80 ASN A O 1
ATOM 631 N N . PRO A 1 81 ? 20.298 -11.649 24.734 1.00 89.38 81 PRO A N 1
ATOM 632 C CA . PRO A 1 81 ? 21.486 -12.449 24.422 1.00 89.38 81 PRO A CA 1
ATOM 633 C C . PRO A 1 81 ? 21.458 -13.058 23.009 1.00 89.38 81 PRO A C 1
ATOM 635 O O . PRO A 1 81 ? 22.494 -13.489 22.512 1.00 89.38 81 PRO A O 1
ATOM 638 N N . ALA A 1 82 ? 20.292 -13.084 22.356 1.00 87.62 82 ALA A N 1
ATOM 639 C CA . ALA A 1 82 ? 20.121 -13.445 20.950 1.00 87.62 82 ALA A CA 1
ATOM 640 C C . ALA A 1 82 ? 20.074 -12.214 20.017 1.00 87.62 82 ALA A C 1
ATOM 642 O O . ALA A 1 82 ? 19.695 -12.335 18.852 1.00 87.62 82 ALA A O 1
ATOM 643 N N . TYR A 1 83 ? 20.439 -11.019 20.500 1.00 83.12 83 TYR A N 1
ATOM 644 C CA . TYR A 1 83 ? 20.659 -9.864 19.631 1.00 83.12 83 TYR A CA 1
ATOM 645 C C . TYR A 1 83 ? 21.873 -10.133 18.735 1.00 83.12 83 TYR A C 1
ATOM 647 O O . TYR A 1 83 ? 22.966 -10.432 19.216 1.00 83.12 83 TYR A O 1
ATOM 655 N N . VAL A 1 84 ? 21.690 -10.039 17.417 1.00 81.06 84 VAL A N 1
ATOM 656 C CA . VAL A 1 84 ? 22.763 -10.289 16.446 1.00 81.06 84 VAL A CA 1
ATOM 657 C C . VAL A 1 84 ? 23.667 -9.056 16.380 1.00 81.06 84 VAL A C 1
ATOM 659 O O . VAL A 1 84 ? 23.507 -8.182 15.532 1.00 81.06 84 VAL A O 1
ATOM 662 N N . THR A 1 85 ? 24.611 -8.961 17.322 1.00 67.56 85 THR A N 1
ATOM 663 C CA . THR A 1 85 ? 25.495 -7.798 17.509 1.00 67.56 85 THR A CA 1
ATOM 664 C C . THR A 1 85 ? 26.601 -7.705 16.453 1.00 67.56 85 THR A C 1
ATOM 666 O O . THR A 1 85 ? 27.790 -7.849 16.745 1.00 67.56 85 THR A O 1
ATOM 669 N N . LYS A 1 86 ? 26.205 -7.442 15.207 1.00 60.62 86 LYS A N 1
ATOM 670 C CA . LYS A 1 86 ? 27.012 -6.819 14.151 1.00 60.62 86 LYS A CA 1
ATOM 671 C C . LYS A 1 86 ? 26.091 -6.395 13.016 1.00 60.62 86 LYS A C 1
ATOM 673 O O . LYS A 1 86 ? 25.164 -7.118 12.667 1.00 60.62 86 LYS A O 1
ATOM 678 N N . HIS A 1 87 ? 26.419 -5.274 12.378 1.00 61.56 87 HIS A N 1
ATOM 679 C CA . HIS A 1 87 ? 26.054 -5.122 10.977 1.00 61.56 87 HIS A CA 1
ATOM 680 C C . HIS A 1 87 ? 26.696 -6.286 10.224 1.00 61.56 87 HIS A C 1
ATOM 682 O O . HIS A 1 87 ? 27.922 -6.426 10.244 1.00 61.56 87 HIS A O 1
ATOM 688 N N . ASP A 1 88 ? 25.876 -7.115 9.586 1.00 69.00 88 ASP A N 1
ATOM 689 C CA . ASP A 1 88 ? 26.352 -7.949 8.493 1.00 69.00 88 ASP A CA 1
ATOM 690 C C . ASP A 1 88 ? 27.083 -7.016 7.501 1.00 69.00 88 ASP A C 1
ATOM 692 O O . ASP A 1 88 ? 26.521 -5.978 7.132 1.00 69.00 88 ASP A O 1
ATOM 696 N N . PRO A 1 89 ? 28.346 -7.284 7.122 1.00 77.19 89 PRO A N 1
ATOM 697 C CA . PRO A 1 89 ? 29.036 -6.464 6.131 1.00 77.19 89 PRO A CA 1
ATOM 698 C C . PRO A 1 89 ? 28.409 -6.585 4.732 1.00 77.19 89 PRO A C 1
ATOM 700 O O . PRO A 1 89 ? 28.652 -5.725 3.886 1.00 77.19 89 PRO A O 1
ATOM 703 N N . ALA A 1 90 ? 27.608 -7.625 4.477 1.00 82.00 90 ALA A N 1
ATOM 704 C CA . ALA A 1 90 ? 26.954 -7.878 3.204 1.00 82.00 90 ALA A CA 1
ATOM 705 C C . ALA A 1 90 ? 25.567 -8.551 3.365 1.00 82.00 90 ALA A C 1
ATOM 707 O O . ALA A 1 90 ? 25.362 -9.640 2.836 1.00 82.00 90 ALA A O 1
ATOM 708 N N . PRO A 1 91 ? 24.549 -7.887 3.958 1.00 83.44 91 PRO A N 1
ATOM 709 C CA . PRO A 1 91 ? 23.187 -8.439 4.077 1.00 83.44 91 PRO A CA 1
ATOM 710 C C . PRO A 1 91 ? 22.487 -8.627 2.716 1.00 83.44 91 PRO A C 1
ATOM 712 O O . PRO A 1 91 ? 21.410 -9.207 2.630 1.00 83.44 91 PRO A O 1
ATOM 715 N N . HIS A 1 92 ? 23.093 -8.114 1.642 1.00 84.94 92 HIS A N 1
ATOM 716 C CA . HIS A 1 92 ? 22.699 -8.335 0.253 1.00 84.94 92 HIS A CA 1
ATOM 717 C C . HIS A 1 92 ? 23.257 -9.650 -0.331 1.00 84.94 92 HIS A C 1
ATOM 719 O O . HIS A 1 92 ? 22.774 -10.106 -1.366 1.00 84.94 92 HIS A O 1
ATOM 725 N N . ALA A 1 93 ? 24.261 -10.269 0.304 1.00 87.44 93 ALA A N 1
ATOM 726 C CA . ALA A 1 93 ? 24.886 -11.523 -0.116 1.00 87.44 93 ALA A CA 1
ATOM 727 C C . ALA A 1 93 ? 24.065 -12.735 0.362 1.00 87.44 93 ALA A C 1
ATOM 729 O O . ALA A 1 93 ? 24.509 -13.560 1.159 1.00 87.44 93 ALA A O 1
ATOM 730 N N . MET A 1 94 ? 22.828 -12.808 -0.128 1.00 87.62 94 MET A N 1
ATOM 731 C CA . MET A 1 94 ? 21.897 -13.905 0.136 1.00 87.62 94 MET A CA 1
ATOM 732 C C . MET A 1 94 ? 22.395 -15.236 -0.456 1.00 87.62 94 MET A C 1
ATOM 734 O O . MET A 1 94 ? 23.286 -15.274 -1.308 1.00 87.62 94 MET A O 1
ATOM 738 N N . ALA A 1 95 ? 21.781 -16.344 -0.032 1.00 91.81 95 ALA A N 1
ATOM 739 C CA . ALA A 1 95 ? 22.023 -17.654 -0.634 1.00 91.81 95 ALA A CA 1
ATOM 740 C C . ALA A 1 95 ? 21.709 -17.653 -2.153 1.00 91.81 95 ALA A C 1
ATOM 742 O O . ALA A 1 95 ? 20.834 -16.897 -2.587 1.00 91.81 95 ALA A O 1
ATOM 743 N N . PRO A 1 96 ? 22.380 -18.493 -2.971 1.00 92.75 96 PRO A N 1
ATOM 744 C CA . PRO A 1 96 ? 22.187 -18.510 -4.421 1.00 92.75 96 PRO A CA 1
ATOM 745 C C . PRO A 1 96 ? 20.723 -18.712 -4.840 1.00 92.75 96 PRO A C 1
ATOM 747 O O . PRO A 1 96 ? 20.071 -19.674 -4.432 1.00 92.75 96 PRO A O 1
ATOM 750 N N . ILE A 1 97 ? 20.220 -17.814 -5.689 1.00 92.56 97 ILE A N 1
ATOM 751 C CA . ILE A 1 97 ? 18.836 -17.833 -6.176 1.00 92.56 97 ILE A CA 1
ATOM 752 C C . ILE A 1 97 ? 18.691 -18.923 -7.246 1.00 92.56 97 ILE A C 1
ATOM 754 O O . ILE A 1 97 ? 19.258 -18.815 -8.331 1.00 92.56 97 ILE A O 1
ATOM 758 N N . GLY A 1 98 ? 17.924 -19.973 -6.937 1.00 94.06 98 GLY A N 1
ATOM 759 C CA . GLY A 1 98 ? 17.712 -21.126 -7.825 1.00 94.06 98 GLY A CA 1
ATOM 760 C C . GLY A 1 98 ? 16.557 -20.997 -8.827 1.00 94.06 98 GLY A C 1
ATOM 761 O O . GLY A 1 98 ? 16.395 -21.876 -9.669 1.00 94.06 98 GLY A O 1
ATOM 762 N N . GLY A 1 99 ? 15.740 -19.942 -8.749 1.00 93.56 99 GLY A N 1
ATOM 763 C CA . GLY A 1 99 ? 14.590 -19.742 -9.634 1.00 93.56 99 GLY A CA 1
ATOM 764 C C . GLY A 1 99 ? 13.778 -18.488 -9.302 1.00 93.56 99 GLY A C 1
ATOM 765 O O . GLY A 1 99 ? 14.067 -17.792 -8.330 1.00 93.56 99 GLY A O 1
ATOM 766 N N . VAL A 1 100 ? 12.753 -18.218 -10.115 1.00 94.56 100 VAL A N 1
ATOM 767 C CA . VAL A 1 100 ? 11.789 -17.120 -9.933 1.00 94.56 100 VAL A CA 1
ATOM 768 C C . VAL A 1 100 ? 10.386 -17.709 -9.871 1.00 94.56 100 VAL A C 1
ATOM 770 O O . VAL A 1 100 ? 10.011 -18.491 -10.741 1.00 94.56 100 VAL A O 1
ATOM 773 N N . GLY A 1 101 ? 9.613 -17.316 -8.860 1.00 94.94 101 GLY A N 1
ATOM 774 C CA . GLY A 1 101 ? 8.185 -17.607 -8.751 1.00 94.94 101 GLY A CA 1
ATOM 775 C C . GLY A 1 101 ? 7.375 -16.313 -8.739 1.00 94.94 101 GLY A C 1
ATOM 776 O O . GLY A 1 101 ? 7.853 -15.289 -8.254 1.00 94.94 101 GLY A O 1
ATOM 777 N N . ILE A 1 102 ? 6.152 -16.368 -9.264 1.00 94.62 102 ILE A N 1
ATOM 778 C CA . ILE A 1 102 ? 5.158 -15.298 -9.133 1.00 94.62 102 ILE A CA 1
ATOM 779 C C . ILE A 1 102 ? 4.023 -15.862 -8.282 1.00 94.62 102 ILE A C 1
ATOM 781 O O . ILE A 1 102 ? 3.195 -16.627 -8.770 1.00 94.62 102 ILE A O 1
ATOM 785 N N . GLU A 1 103 ? 4.019 -15.510 -7.000 1.00 94.06 103 GLU A N 1
ATOM 786 C CA . GLU A 1 103 ? 2.947 -15.839 -6.064 1.00 94.06 103 GLU A CA 1
ATOM 787 C C . GLU A 1 103 ? 2.089 -14.588 -5.847 1.00 94.06 103 GLU A C 1
ATOM 789 O O . GLU A 1 103 ? 2.598 -13.533 -5.465 1.00 94.06 103 GLU A O 1
ATOM 794 N N . LEU A 1 104 ? 0.790 -14.685 -6.137 1.00 93.38 104 LEU A N 1
ATOM 795 C CA . LEU A 1 104 ? -0.154 -13.580 -5.997 1.00 93.38 104 LEU A CA 1
ATOM 796 C C . LEU A 1 104 ? -1.549 -14.112 -5.669 1.00 93.38 104 LEU A C 1
ATOM 798 O O . LEU A 1 104 ? -2.069 -14.978 -6.369 1.00 93.38 104 LEU A O 1
ATOM 802 N N . TRP A 1 105 ? -2.185 -13.528 -4.654 1.00 94.06 105 TRP A N 1
ATOM 803 C CA . TRP A 1 105 ? -3.620 -13.667 -4.429 1.00 94.06 105 TRP A CA 1
ATOM 804 C C . TRP A 1 105 ? -4.355 -12.501 -5.103 1.00 94.06 105 TRP A C 1
ATOM 806 O O . TRP A 1 105 ? -4.090 -11.339 -4.794 1.00 94.06 105 TRP A O 1
ATOM 816 N N . THR A 1 106 ? -5.273 -12.801 -6.022 1.00 94.00 106 THR A N 1
ATOM 817 C CA . THR A 1 106 ? -6.076 -11.810 -6.756 1.00 94.00 106 THR A CA 1
ATOM 818 C C . THR A 1 106 ? -7.509 -12.311 -6.936 1.00 94.00 106 THR A C 1
ATOM 820 O O . THR A 1 106 ? -7.736 -13.512 -7.056 1.00 94.00 106 THR A O 1
ATOM 823 N N . MET A 1 107 ? -8.471 -11.385 -6.971 1.00 94.50 107 MET A N 1
ATOM 824 C CA . MET A 1 107 ? -9.864 -11.644 -7.369 1.00 94.50 107 MET A CA 1
ATOM 825 C C . MET A 1 107 ? -10.169 -11.025 -8.749 1.00 94.50 107 MET A C 1
ATOM 827 O O . MET A 1 107 ? -11.331 -10.850 -9.114 1.00 94.50 107 MET A O 1
ATOM 831 N N . GLN A 1 108 ? -9.129 -10.603 -9.472 1.00 93.12 108 GLN A N 1
ATOM 832 C CA . GLN A 1 108 ? -9.195 -9.874 -10.733 1.00 93.12 108 GLN A CA 1
ATOM 833 C C . GLN A 1 108 ? -8.260 -10.510 -11.767 1.00 93.12 108 GLN A C 1
ATOM 835 O O . GLN A 1 108 ? -7.057 -10.656 -11.523 1.00 93.12 108 GLN A O 1
ATOM 840 N N . ASP A 1 109 ? -8.825 -10.829 -12.929 1.00 91.81 109 ASP A N 1
ATOM 841 C CA . ASP A 1 109 ? -8.107 -11.324 -14.104 1.00 91.81 109 ASP A CA 1
ATOM 842 C C . ASP A 1 109 ? -7.416 -10.189 -14.886 1.00 91.81 109 ASP A C 1
ATOM 844 O O . ASP A 1 109 ? -7.580 -9.002 -14.597 1.00 91.81 109 ASP A O 1
ATOM 848 N N . GLY A 1 110 ? -6.659 -10.553 -15.928 1.00 91.88 110 GLY A N 1
ATOM 849 C CA . GLY A 1 110 ? -6.060 -9.596 -16.871 1.00 91.88 110 GLY A CA 1
ATOM 850 C C . GLY A 1 110 ? -4.715 -8.999 -16.440 1.00 91.88 110 GLY A C 1
ATOM 851 O O . GLY A 1 110 ? -4.222 -8.077 -17.088 1.00 91.88 110 GLY A O 1
ATOM 852 N N . ILE A 1 111 ? -4.100 -9.520 -15.374 1.00 93.12 111 ILE A N 1
ATOM 853 C CA . ILE A 1 111 ? -2.750 -9.131 -14.946 1.00 93.12 111 ILE A CA 1
ATOM 854 C C . ILE A 1 111 ? -1.716 -9.761 -15.893 1.00 93.12 111 ILE A C 1
ATOM 856 O O . ILE A 1 111 ? -1.698 -10.975 -16.086 1.00 93.12 111 ILE A O 1
ATOM 860 N N . LEU A 1 112 ? -0.845 -8.932 -16.475 1.00 92.62 112 LEU A N 1
ATOM 861 C CA . LEU A 1 112 ? 0.157 -9.333 -17.467 1.00 92.62 112 LEU A CA 1
ATOM 862 C C . LEU A 1 112 ? 1.575 -9.097 -16.930 1.00 92.62 112 LEU A C 1
ATOM 864 O O . LEU A 1 112 ? 1.957 -7.959 -16.654 1.00 92.62 112 LEU A O 1
ATOM 868 N N . PHE A 1 113 ? 2.362 -10.170 -16.824 1.00 93.88 113 PHE A N 1
ATOM 869 C CA . PHE A 1 113 ? 3.782 -10.130 -16.460 1.00 93.88 113 PHE A CA 1
ATOM 870 C C . PHE A 1 113 ? 4.653 -10.343 -17.703 1.00 93.88 113 PHE A C 1
ATOM 872 O O . PHE A 1 113 ? 4.394 -11.240 -18.501 1.00 93.88 113 PHE A O 1
ATOM 879 N N . ASP A 1 114 ? 5.675 -9.505 -17.872 1.00 93.94 114 ASP A N 1
ATOM 880 C CA . ASP A 1 114 ? 6.503 -9.411 -19.081 1.00 93.94 114 ASP A CA 1
ATOM 881 C C . ASP A 1 114 ? 7.853 -8.741 -18.731 1.00 93.94 114 ASP A C 1
ATOM 883 O O . ASP A 1 114 ? 7.929 -7.989 -17.759 1.00 93.94 114 ASP A O 1
ATOM 887 N N . ASN A 1 115 ? 8.906 -8.978 -19.521 1.00 94.19 115 ASN A N 1
ATOM 888 C CA . ASN A 1 115 ? 10.276 -8.457 -19.332 1.00 94.19 115 ASN A CA 1
ATOM 889 C C . ASN A 1 115 ? 10.943 -8.802 -17.981 1.00 94.19 115 ASN A C 1
ATOM 891 O O . ASN A 1 115 ? 11.623 -7.967 -17.384 1.00 94.19 115 ASN A O 1
ATOM 895 N N . ILE A 1 116 ? 10.785 -10.037 -17.496 1.00 94.44 116 ILE A N 1
ATOM 896 C CA . ILE A 1 116 ? 11.466 -10.504 -16.276 1.00 94.44 116 ILE A CA 1
ATOM 897 C C . ILE A 1 116 ? 12.977 -10.630 -16.545 1.00 94.44 116 ILE A C 1
ATOM 899 O O . ILE A 1 116 ? 13.413 -11.534 -17.255 1.00 94.44 116 ILE A O 1
ATOM 903 N N . LEU A 1 117 ? 13.776 -9.738 -15.952 1.00 94.75 117 LEU A N 1
ATOM 904 C CA . LEU A 1 117 ? 15.239 -9.729 -16.035 1.00 94.75 117 LEU A CA 1
ATOM 905 C C . LEU A 1 117 ? 15.862 -9.891 -14.643 1.00 94.75 117 LEU A C 1
ATOM 907 O O . LEU A 1 117 ? 15.506 -9.174 -13.712 1.00 94.75 117 LEU A O 1
ATOM 911 N N . ILE A 1 118 ? 16.861 -10.770 -14.536 1.00 94.06 118 ILE A N 1
ATOM 912 C CA . ILE A 1 118 ? 17.789 -10.827 -13.400 1.00 94.06 118 ILE A CA 1
ATOM 913 C C . ILE A 1 118 ? 19.178 -10.454 -13.924 1.00 94.06 118 ILE A C 1
ATOM 915 O O . ILE A 1 118 ? 19.686 -11.093 -14.842 1.00 94.06 118 ILE A O 1
ATOM 919 N N . THR A 1 119 ? 19.797 -9.423 -13.351 1.00 94.12 119 THR A N 1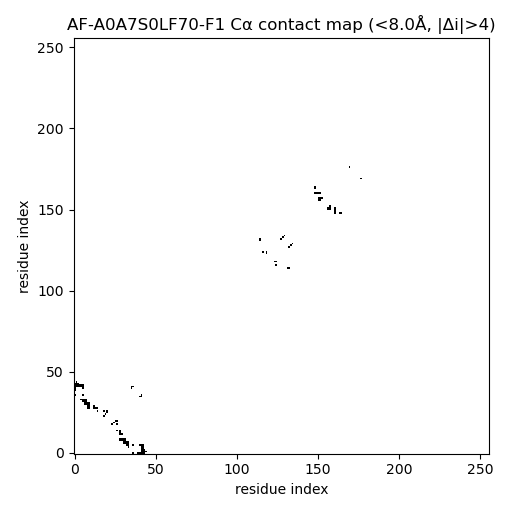
ATOM 920 C CA . THR A 1 119 ? 21.162 -8.993 -13.688 1.00 94.12 119 THR A CA 1
ATOM 921 C C . THR A 1 119 ? 21.813 -8.294 -12.495 1.00 94.12 119 THR A C 1
ATOM 923 O O . THR A 1 119 ? 21.120 -7.725 -11.653 1.00 94.12 119 THR A O 1
ATOM 926 N N . SER A 1 120 ? 23.144 -8.324 -12.432 1.00 93.31 120 SER A N 1
ATOM 927 C CA . SER A 1 120 ? 23.949 -7.507 -11.516 1.00 93.31 120 SER A CA 1
ATOM 928 C C . SER A 1 120 ? 24.430 -6.189 -12.142 1.00 93.31 120 SER A C 1
ATOM 930 O O . SER A 1 120 ? 24.915 -5.326 -11.413 1.00 93.31 120 SER A O 1
ATOM 932 N N . ASP A 1 121 ? 24.288 -6.005 -13.462 1.00 97.06 121 ASP A N 1
ATOM 933 C CA . ASP A 1 121 ? 24.643 -4.759 -14.152 1.00 97.06 121 ASP A CA 1
ATOM 934 C C . ASP A 1 121 ? 23.406 -3.883 -14.408 1.00 97.06 121 ASP A C 1
ATOM 936 O O . ASP A 1 121 ? 22.504 -4.224 -15.181 1.00 97.06 121 ASP A O 1
ATOM 940 N N . LEU A 1 122 ? 23.419 -2.708 -13.780 1.00 96.75 122 LEU A N 1
ATOM 941 C CA . LEU A 1 122 ? 22.432 -1.642 -13.926 1.00 96.75 122 LEU A CA 1
ATOM 942 C C . LEU A 1 122 ? 22.297 -1.148 -15.377 1.00 96.75 122 LEU A C 1
ATOM 944 O O . LEU A 1 122 ? 21.196 -0.769 -15.774 1.00 96.75 122 LEU A O 1
ATOM 948 N N . LYS A 1 123 ? 23.366 -1.178 -16.185 1.00 97.56 123 LYS A N 1
ATOM 949 C CA . LYS A 1 123 ? 23.312 -0.754 -17.594 1.00 97.56 123 LYS A CA 1
ATOM 950 C C . LYS A 1 123 ? 22.439 -1.678 -18.426 1.00 97.56 123 LYS A C 1
ATOM 952 O O . LYS A 1 123 ? 21.561 -1.199 -19.129 1.00 97.56 123 LYS A O 1
ATOM 957 N N . ILE A 1 124 ? 22.612 -2.992 -18.279 1.00 96.88 124 ILE A N 1
ATOM 958 C CA . ILE A 1 124 ? 21.809 -4.000 -18.990 1.00 96.88 124 ILE A CA 1
ATOM 959 C C . ILE A 1 124 ? 20.323 -3.853 -18.624 1.00 96.88 124 ILE A C 1
ATOM 961 O O . ILE A 1 124 ? 19.457 -3.936 -19.494 1.00 96.88 124 ILE A O 1
ATOM 965 N N . ALA A 1 125 ? 20.018 -3.564 -17.353 1.00 96.94 125 ALA A N 1
ATOM 966 C CA . ALA A 1 125 ? 18.650 -3.292 -16.915 1.00 96.94 125 ALA A CA 1
ATOM 967 C C . ALA A 1 125 ? 18.064 -2.011 -17.542 1.00 96.94 125 ALA A C 1
ATOM 969 O O . ALA A 1 125 ? 16.921 -2.022 -17.999 1.00 96.94 125 ALA A O 1
ATOM 970 N N . GLN A 1 126 ? 18.842 -0.924 -17.611 1.00 96.75 126 GLN A N 1
ATOM 971 C CA . GLN A 1 126 ? 18.429 0.325 -18.264 1.00 96.75 126 GLN A CA 1
ATOM 972 C C . GLN A 1 126 ? 18.260 0.165 -19.781 1.00 96.75 126 GLN A C 1
ATOM 974 O O . GLN A 1 126 ? 17.274 0.639 -20.341 1.00 96.75 126 GLN A O 1
ATOM 979 N N . GLU A 1 127 ? 19.181 -0.531 -20.447 1.00 96.88 127 GLU A N 1
ATOM 980 C CA . GLU A 1 127 ? 19.134 -0.792 -21.886 1.00 96.88 127 GLU A CA 1
ATOM 981 C C . GLU A 1 127 ? 17.942 -1.675 -22.267 1.00 96.88 127 GLU A C 1
ATOM 983 O O . GLU A 1 127 ? 17.307 -1.406 -23.289 1.00 96.88 127 GLU A O 1
ATOM 988 N N . LEU A 1 128 ? 17.575 -2.672 -21.449 1.00 96.62 128 LEU A N 1
ATOM 989 C CA . LEU A 1 128 ? 16.349 -3.443 -21.667 1.00 96.62 128 LEU A CA 1
ATOM 990 C C . LEU A 1 128 ? 15.100 -2.580 -21.440 1.00 96.62 128 LEU A C 1
ATOM 992 O O . LEU A 1 128 ? 14.235 -2.543 -22.313 1.00 96.62 128 LEU A O 1
ATOM 996 N N . ALA A 1 129 ? 15.019 -1.844 -20.326 1.00 96.19 129 ALA A N 1
ATOM 997 C CA . ALA A 1 129 ? 13.864 -1.001 -20.003 1.00 96.19 129 ALA A CA 1
ATOM 998 C C . ALA A 1 129 ? 13.588 0.058 -21.087 1.00 96.19 129 ALA A C 1
ATOM 1000 O O . ALA A 1 129 ? 12.456 0.176 -21.559 1.00 96.19 129 ALA A O 1
ATOM 1001 N N . ALA A 1 130 ? 14.633 0.741 -21.567 1.00 96.75 130 ALA A N 1
ATOM 1002 C CA . ALA A 1 130 ? 14.542 1.689 -22.676 1.00 96.75 130 ALA A CA 1
ATOM 1003 C C . ALA A 1 130 ? 14.143 1.017 -24.005 1.00 96.75 130 ALA A C 1
ATOM 1005 O O . ALA A 1 130 ? 13.549 1.649 -24.884 1.00 96.75 130 ALA A O 1
ATOM 1006 N N . ASN A 1 131 ? 14.460 -0.272 -24.180 1.00 95.31 131 ASN A N 1
ATOM 1007 C CA . ASN A 1 131 ? 14.136 -1.007 -25.397 1.00 95.31 131 ASN A CA 1
ATOM 1008 C C . ASN A 1 131 ? 12.761 -1.676 -25.409 1.00 95.31 131 ASN A C 1
ATOM 1010 O O . ASN A 1 131 ? 12.236 -1.857 -26.512 1.00 95.31 131 ASN A O 1
ATOM 1014 N N . THR A 1 132 ? 12.185 -2.012 -24.255 1.00 95.38 132 THR A N 1
ATOM 1015 C CA . THR A 1 132 ? 10.886 -2.691 -24.153 1.00 95.38 132 THR A CA 1
ATOM 1016 C C . THR A 1 132 ? 9.869 -1.860 -23.377 1.00 95.38 132 THR A C 1
ATOM 1018 O O . THR A 1 132 ? 8.934 -1.340 -23.987 1.00 95.38 132 THR A O 1
ATOM 1021 N N . PHE A 1 133 ? 10.063 -1.671 -22.069 1.00 94.56 133 PHE A N 1
ATOM 1022 C CA . PHE A 1 133 ? 9.112 -0.995 -21.181 1.00 94.56 133 PHE A CA 1
ATOM 1023 C C . PHE A 1 133 ? 8.788 0.436 -21.625 1.00 94.56 133 PHE A C 1
ATOM 1025 O O . PHE A 1 133 ? 7.616 0.754 -21.808 1.00 94.56 133 PHE A O 1
ATOM 1032 N N . ASP A 1 134 ? 9.789 1.282 -21.879 1.00 95.25 134 ASP A N 1
ATOM 1033 C CA . ASP A 1 134 ? 9.554 2.692 -22.228 1.00 95.25 134 ASP A CA 1
ATOM 1034 C C . ASP A 1 134 ? 8.826 2.842 -23.572 1.00 95.25 134 ASP A C 1
ATOM 1036 O O . ASP A 1 134 ? 7.925 3.675 -23.712 1.00 95.25 134 ASP A O 1
ATOM 1040 N N . LYS A 1 135 ? 9.149 1.984 -24.551 1.00 95.00 135 LYS A N 1
ATOM 1041 C CA . LYS A 1 135 ? 8.444 1.937 -25.843 1.00 95.00 135 LYS A CA 1
ATOM 1042 C C . LYS A 1 135 ? 7.006 1.451 -25.673 1.00 95.00 135 LYS A C 1
ATOM 1044 O O . LYS A 1 135 ? 6.102 2.022 -26.284 1.00 95.00 135 LYS A O 1
ATOM 1049 N N . ARG A 1 136 ? 6.782 0.438 -24.826 1.00 94.69 136 ARG A N 1
ATOM 1050 C CA . ARG A 1 136 ? 5.446 -0.086 -24.511 1.00 94.69 136 ARG A CA 1
ATOM 1051 C C . ARG A 1 136 ? 4.601 0.980 -23.817 1.00 94.69 136 ARG A C 1
ATOM 1053 O O . ARG A 1 136 ? 3.521 1.283 -24.300 1.00 94.69 136 ARG A O 1
ATOM 1060 N N . VAL A 1 137 ? 5.135 1.643 -22.793 1.00 94.94 137 VAL A N 1
ATOM 1061 C CA . VAL A 1 137 ? 4.475 2.735 -22.060 1.00 94.94 137 VAL A CA 1
ATOM 1062 C C . VAL A 1 137 ? 4.173 3.938 -22.960 1.00 94.94 137 VAL A C 1
ATOM 1064 O O . VAL A 1 137 ? 3.128 4.570 -22.804 1.00 94.94 137 VAL A O 1
ATOM 1067 N N . ALA A 1 138 ? 5.045 4.272 -23.916 1.00 94.56 138 ALA A N 1
ATOM 1068 C CA . ALA A 1 138 ? 4.751 5.296 -24.919 1.00 94.56 138 ALA A CA 1
ATOM 1069 C C . ALA A 1 138 ? 3.584 4.873 -25.834 1.00 94.56 138 ALA A C 1
ATOM 1071 O O . ALA A 1 138 ? 2.630 5.633 -26.003 1.00 94.56 138 ALA A O 1
ATOM 1072 N N . ALA A 1 139 ? 3.612 3.648 -26.367 1.00 93.12 139 ALA A N 1
ATOM 1073 C CA . ALA A 1 139 ? 2.547 3.115 -27.214 1.00 93.12 139 ALA A CA 1
ATOM 1074 C C . ALA A 1 139 ? 1.203 2.980 -26.470 1.00 93.12 139 ALA A C 1
ATOM 1076 O O . ALA A 1 139 ? 0.171 3.371 -27.008 1.00 93.12 139 ALA A O 1
ATOM 1077 N N . GLU A 1 140 ? 1.214 2.502 -25.222 1.00 92.06 140 GLU A N 1
ATOM 1078 C CA . GLU A 1 140 ? 0.059 2.419 -24.318 1.00 92.06 140 GLU A CA 1
ATOM 1079 C C . GLU A 1 140 ? -0.547 3.808 -24.063 1.00 92.06 140 GLU A C 1
ATOM 1081 O O . GLU A 1 140 ? -1.763 3.972 -24.156 1.00 92.06 140 GLU A O 1
ATOM 1086 N N . LYS A 1 141 ? 0.281 4.834 -23.813 1.00 92.94 141 LYS A N 1
ATOM 1087 C CA . LYS A 1 141 ? -0.182 6.221 -23.621 1.00 92.94 141 LYS A CA 1
ATOM 1088 C C . LYS A 1 141 ? -0.815 6.809 -24.880 1.00 92.94 141 LYS A C 1
ATOM 1090 O O . LYS A 1 141 ? -1.839 7.478 -24.770 1.00 92.94 141 LYS A O 1
ATOM 1095 N N . GLU A 1 142 ? -0.257 6.567 -26.065 1.00 89.75 142 GLU A N 1
ATOM 1096 C CA . GLU A 1 142 ? -0.882 7.024 -27.315 1.00 89.75 142 GLU A CA 1
ATOM 1097 C C . GLU A 1 142 ? -2.121 6.197 -27.691 1.00 89.75 142 GLU A C 1
ATOM 1099 O O . GLU A 1 142 ? -3.066 6.744 -28.258 1.00 89.75 142 GLU A O 1
ATOM 1104 N N . ALA A 1 143 ? -2.173 4.909 -27.338 1.00 87.81 143 ALA A N 1
ATOM 1105 C CA . ALA A 1 143 ? -3.358 4.071 -27.503 1.00 87.81 143 ALA A CA 1
ATOM 1106 C C . ALA A 1 143 ? -4.499 4.507 -26.569 1.00 87.81 143 ALA A C 1
ATOM 1108 O O . ALA A 1 143 ? -5.632 4.635 -27.023 1.00 87.81 143 ALA A O 1
ATOM 1109 N N . ALA A 1 144 ? -4.205 4.830 -25.306 1.00 86.69 144 ALA A N 1
ATOM 1110 C CA . ALA A 1 144 ? -5.181 5.307 -24.322 1.00 86.69 144 ALA A CA 1
ATOM 1111 C C . ALA A 1 144 ? -5.784 6.687 -24.660 1.00 86.69 144 ALA A C 1
ATOM 1113 O O . ALA A 1 144 ? -6.863 7.019 -24.174 1.00 86.69 144 ALA A O 1
ATOM 1114 N N . LYS A 1 145 ? -5.123 7.489 -25.510 1.00 85.25 145 LYS A N 1
ATOM 1115 C CA . LYS A 1 145 ? -5.692 8.728 -26.076 1.00 85.25 145 LYS A CA 1
ATOM 1116 C C . LYS A 1 145 ? -6.653 8.483 -27.240 1.00 85.25 145 LYS A C 1
ATOM 1118 O O . LYS A 1 145 ? -7.392 9.398 -27.605 1.00 85.25 145 LYS A O 1
ATOM 1123 N N . ARG A 1 146 ? -6.632 7.301 -27.870 1.00 79.56 146 ARG A N 1
ATOM 1124 C CA . ARG A 1 146 ? -7.570 6.975 -28.952 1.00 79.56 146 ARG A CA 1
ATOM 1125 C C . ARG A 1 146 ? -8.952 6.765 -28.329 1.00 79.56 146 ARG A C 1
ATOM 1127 O O . ARG A 1 146 ? -9.064 5.994 -27.376 1.00 79.56 146 ARG A O 1
ATOM 1134 N N . PRO A 1 147 ? -10.008 7.423 -28.830 1.00 74.69 147 PRO A N 1
ATOM 1135 C CA . PRO A 1 147 ? -11.343 7.228 -28.292 1.00 74.69 147 PRO A CA 1
ATOM 1136 C C . PRO A 1 147 ? -11.782 5.786 -28.558 1.00 74.69 147 PRO A C 1
ATOM 1138 O O . PRO A 1 147 ? -11.739 5.321 -29.698 1.00 74.69 147 PRO A O 1
ATOM 1141 N N . GLN A 1 148 ? -12.230 5.079 -27.518 1.00 72.88 148 GLN A N 1
ATOM 1142 C CA . GLN A 1 148 ? -12.863 3.771 -27.684 1.00 72.88 148 GLN A CA 1
ATOM 1143 C C . GLN A 1 148 ? -14.292 3.974 -28.202 1.00 72.88 148 GLN A C 1
ATOM 1145 O O . GLN A 1 148 ? -15.261 4.046 -27.451 1.00 72.88 148 GLN A O 1
ATOM 1150 N N . ILE A 1 149 ? -14.393 4.163 -29.517 1.00 73.94 149 ILE A N 1
ATOM 1151 C CA . ILE A 1 149 ? -15.653 4.337 -30.238 1.00 73.94 149 ILE A CA 1
ATOM 1152 C C . ILE A 1 149 ? -16.273 2.948 -30.434 1.00 73.94 149 ILE A C 1
ATOM 1154 O O . ILE A 1 149 ? -15.968 2.246 -31.397 1.00 73.94 149 ILE A O 1
ATOM 1158 N N . GLU A 1 150 ? -17.146 2.538 -29.518 1.00 77.69 150 GLU A N 1
ATOM 1159 C CA . GLU A 1 150 ? -17.898 1.288 -29.648 1.00 77.69 150 GLU A CA 1
ATOM 1160 C C . GLU A 1 150 ? -18.968 1.377 -30.750 1.00 77.69 150 GLU A C 1
ATOM 1162 O O . GLU A 1 150 ? -19.689 2.373 -30.882 1.00 77.69 150 GLU A O 1
ATOM 1167 N N . ARG A 1 151 ? -19.121 0.305 -31.538 1.00 80.81 151 ARG A N 1
ATOM 1168 C CA . ARG A 1 151 ? -20.172 0.217 -32.560 1.00 80.81 151 ARG A CA 1
ATOM 1169 C C . ARG A 1 151 ? -21.508 -0.157 -31.918 1.00 80.81 151 ARG A C 1
ATOM 1171 O O . ARG A 1 151 ? -21.810 -1.334 -31.729 1.00 80.81 151 ARG A O 1
ATOM 1178 N N . LYS A 1 152 ? -22.339 0.849 -31.643 1.00 84.56 152 LYS A N 1
ATOM 1179 C CA . LYS A 1 152 ? -23.725 0.650 -31.189 1.00 84.56 152 LYS A CA 1
ATOM 1180 C C . LYS A 1 152 ? -24.524 -0.165 -32.228 1.00 84.56 152 LYS A C 1
ATOM 1182 O O . LYS A 1 152 ? -24.350 0.061 -33.431 1.00 84.56 152 LYS A O 1
ATOM 1187 N N . PRO A 1 153 ? -25.419 -1.079 -31.807 1.00 83.50 153 PRO A N 1
ATOM 1188 C CA . PRO A 1 153 ? -26.212 -1.888 -32.730 1.00 83.50 153 PRO A CA 1
ATOM 1189 C C . PRO A 1 153 ? -27.194 -1.045 -33.562 1.00 83.50 153 PRO A C 1
ATOM 1191 O O . PRO A 1 153 ? -27.679 0.001 -33.130 1.00 83.50 153 PRO A O 1
ATOM 1194 N N . GLY A 1 154 ? -27.516 -1.536 -34.762 1.00 88.00 154 GLY A N 1
ATOM 1195 C CA . GLY A 1 154 ? -28.427 -0.887 -35.710 1.00 88.00 154 GLY A CA 1
ATOM 1196 C C . GLY A 1 154 ? -27.746 0.046 -36.722 1.00 88.00 154 GLY A C 1
ATOM 1197 O O . GLY A 1 154 ? -26.544 0.320 -36.664 1.00 88.00 154 GLY A O 1
ATOM 1198 N N . PHE A 1 155 ? -28.534 0.526 -37.691 1.00 87.62 155 PHE A N 1
ATOM 1199 C CA . PHE A 1 155 ? -28.042 1.357 -38.797 1.00 87.62 155 PHE A CA 1
ATOM 1200 C C . PHE A 1 155 ? -27.518 2.717 -38.314 1.00 87.62 155 PHE A C 1
ATOM 1202 O O . PHE A 1 155 ? -26.374 3.061 -38.596 1.00 87.62 155 PHE A O 1
ATOM 1209 N N . LEU A 1 156 ? -28.306 3.447 -37.514 1.00 87.12 156 LEU A N 1
ATOM 1210 C CA . LEU A 1 156 ? -27.912 4.752 -36.962 1.00 87.12 156 LEU A CA 1
ATOM 1211 C C . LEU A 1 156 ? -26.640 4.663 -36.103 1.00 87.12 156 LEU A C 1
ATOM 1213 O O . LEU A 1 156 ? -25.749 5.491 -36.262 1.00 87.12 156 LEU A O 1
ATOM 1217 N N . GLY A 1 157 ? -26.512 3.623 -35.271 1.00 84.75 157 GLY A N 1
ATOM 1218 C CA . GLY A 1 157 ? -25.300 3.366 -34.484 1.00 84.75 157 GLY A CA 1
ATOM 1219 C C . GLY A 1 157 ? -24.072 3.040 -35.341 1.00 84.75 157 GLY A C 1
ATOM 1220 O O . GLY A 1 157 ? -22.959 3.443 -35.012 1.00 84.75 157 GLY A O 1
ATOM 1221 N N . SER A 1 158 ? -24.273 2.385 -36.490 1.00 86.81 158 SER A N 1
ATOM 1222 C CA . SER A 1 158 ? -23.204 2.140 -37.465 1.00 86.81 158 SER A CA 1
ATOM 1223 C C . SER A 1 158 ? -22.796 3.426 -38.205 1.00 86.81 158 SER A C 1
ATOM 1225 O O . SER A 1 158 ? -21.607 3.654 -38.406 1.00 86.81 158 SER A O 1
ATOM 1227 N N . VAL A 1 159 ? -23.744 4.306 -38.554 1.00 89.19 159 VAL A N 1
ATOM 1228 C CA . VAL A 1 159 ? -23.442 5.630 -39.136 1.00 89.19 159 VAL A CA 1
ATOM 1229 C C . VAL A 1 159 ? -22.689 6.511 -38.133 1.00 89.19 159 VAL A C 1
ATOM 1231 O O . VAL A 1 159 ? -21.662 7.083 -38.484 1.00 89.19 159 VAL A O 1
ATOM 1234 N N . GLU A 1 160 ? -23.138 6.575 -36.876 1.00 86.12 160 GLU A N 1
ATOM 1235 C CA . GLU A 1 160 ? -22.459 7.312 -35.799 1.00 86.12 160 GLU A CA 1
ATOM 1236 C C . GLU A 1 160 ? -21.014 6.818 -35.597 1.00 86.12 160 GLU A C 1
ATOM 1238 O O . GLU A 1 160 ? -20.088 7.626 -35.502 1.00 86.12 160 GLU A O 1
ATOM 1243 N N . TYR A 1 161 ? -20.807 5.497 -35.611 1.00 87.00 161 TYR A N 1
ATOM 1244 C CA . TYR A 1 161 ? -19.492 4.856 -35.520 1.00 87.00 161 TYR A CA 1
ATOM 1245 C C . TYR A 1 161 ? -18.550 5.263 -36.667 1.00 87.00 161 TYR A C 1
ATOM 1247 O O . TYR A 1 161 ? -17.418 5.672 -36.405 1.00 87.00 161 TYR A O 1
ATOM 1255 N N . TYR A 1 162 ? -18.996 5.205 -37.928 1.00 86.88 162 TYR A N 1
ATOM 1256 C CA . TYR A 1 162 ? -18.141 5.572 -39.067 1.00 86.88 162 TYR A CA 1
ATOM 1257 C C . TYR A 1 162 ? -17.898 7.084 -39.168 1.00 86.88 162 TYR A C 1
ATOM 1259 O O . TYR A 1 162 ? -16.784 7.499 -39.487 1.00 86.88 162 TYR A O 1
ATOM 1267 N N . VAL A 1 163 ? -18.891 7.920 -38.843 1.00 87.88 163 VAL A N 1
ATOM 1268 C CA . VAL A 1 163 ? -18.730 9.385 -38.823 1.00 87.88 163 VAL A CA 1
ATOM 1269 C C . VAL A 1 163 ? -17.746 9.811 -37.732 1.00 87.88 163 VAL A C 1
ATOM 1271 O O . VAL A 1 163 ? -16.855 10.614 -38.002 1.00 87.88 163 VAL A O 1
ATOM 1274 N N . SER A 1 164 ? -17.845 9.255 -36.522 1.00 82.75 164 SER A N 1
ATOM 1275 C CA . SER A 1 164 ? -16.914 9.580 -35.430 1.00 82.75 164 SER A CA 1
ATOM 1276 C C . SER A 1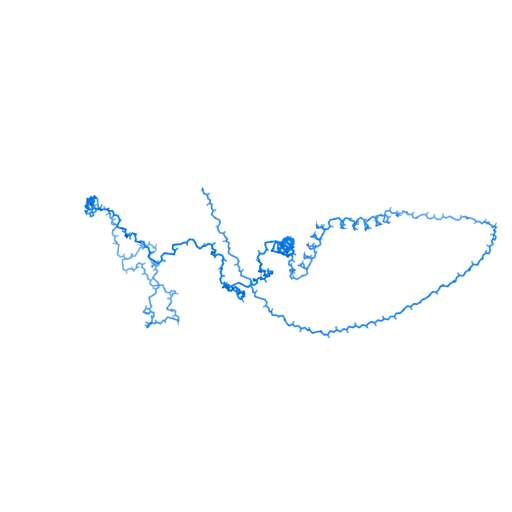 164 ? -15.485 9.092 -35.704 1.00 82.75 164 SER A C 1
ATOM 1278 O O . SER A 1 164 ? -14.543 9.847 -35.459 1.00 82.75 164 SER A O 1
ATOM 1280 N N . HIS A 1 165 ? -15.303 7.910 -36.310 1.00 83.44 165 HIS A N 1
ATOM 1281 C CA . HIS A 1 165 ? -13.993 7.473 -36.815 1.00 83.44 165 HIS A CA 1
ATOM 1282 C C . HIS A 1 165 ? -13.443 8.409 -37.900 1.00 83.44 165 HIS A C 1
ATOM 1284 O O . HIS A 1 165 ? -12.284 8.810 -37.822 1.00 83.44 165 HIS A O 1
ATOM 1290 N N . GLY A 1 166 ? -14.263 8.800 -38.882 1.00 83.50 166 GLY A N 1
ATOM 1291 C CA . GLY A 1 166 ? -13.858 9.713 -39.955 1.00 83.50 166 GLY A CA 1
ATOM 1292 C C . GLY A 1 166 ? -13.457 11.100 -39.442 1.00 83.50 166 GLY A C 1
ATOM 1293 O O . GLY A 1 166 ? -12.442 11.649 -39.869 1.00 83.50 166 GLY A O 1
ATOM 1294 N N . VAL A 1 167 ? -14.198 11.642 -38.468 1.00 82.94 167 VAL A N 1
ATOM 1295 C CA . VAL A 1 167 ? -13.858 12.906 -37.796 1.00 82.94 167 VAL A CA 1
ATOM 1296 C C . VAL A 1 167 ? -12.564 12.773 -36.993 1.00 82.94 167 VAL A C 1
ATOM 1298 O O . VAL A 1 167 ? -11.708 13.649 -37.098 1.00 82.94 167 VAL A O 1
ATOM 1301 N N . PHE A 1 168 ? -12.369 11.688 -36.235 1.00 81.62 168 PHE A N 1
ATOM 1302 C CA . PHE A 1 168 ? -11.126 11.478 -35.486 1.00 81.62 168 PHE A CA 1
ATOM 1303 C C . PHE A 1 168 ? -9.914 11.318 -36.417 1.00 81.62 168 PHE A C 1
ATOM 1305 O O . PHE A 1 168 ? -8.886 11.960 -36.199 1.00 81.62 168 PHE A O 1
ATOM 1312 N N . PHE A 1 169 ? -10.055 10.551 -37.504 1.00 83.31 169 PHE A N 1
ATOM 1313 C CA . PHE A 1 169 ? -9.029 10.409 -38.536 1.00 83.31 169 PHE A CA 1
ATOM 1314 C C . PHE A 1 169 ? -8.670 11.765 -39.158 1.00 83.31 169 PHE A C 1
ATOM 1316 O O . PHE A 1 169 ? -7.503 12.149 -39.140 1.00 83.31 169 PHE A O 1
ATOM 1323 N N . ALA A 1 170 ? -9.658 12.552 -39.598 1.00 83.19 170 ALA A N 1
ATOM 1324 C CA . ALA A 1 170 ? -9.426 13.892 -40.142 1.00 83.19 170 ALA A CA 1
ATOM 1325 C C . ALA A 1 170 ? -8.860 14.885 -39.107 1.00 83.19 170 ALA A C 1
ATOM 1327 O O . ALA A 1 170 ? -8.149 15.827 -39.464 1.00 83.19 170 ALA A O 1
ATOM 1328 N N . MET A 1 171 ? -9.131 14.680 -37.814 1.00 78.88 171 MET A N 1
ATOM 1329 C CA . MET A 1 171 ? -8.527 15.471 -36.745 1.00 78.88 171 MET A CA 1
ATOM 1330 C C . MET A 1 171 ? -7.074 15.086 -36.447 1.00 78.88 171 MET A C 1
ATOM 1332 O O . MET A 1 171 ? -6.313 15.992 -36.101 1.00 78.88 171 MET A O 1
ATOM 1336 N N . GLY A 1 172 ? -6.673 13.822 -36.595 1.00 81.19 172 GLY A N 1
ATOM 1337 C CA . GLY A 1 172 ? -5.275 13.394 -36.476 1.00 81.19 172 GLY A CA 1
ATOM 1338 C C . GLY A 1 172 ? -4.453 13.713 -37.729 1.00 81.19 172 GLY A C 1
ATOM 1339 O O . GLY A 1 172 ? -3.438 14.402 -37.663 1.00 81.19 172 GLY A O 1
ATOM 1340 N N . HIS A 1 173 ? -4.944 13.294 -38.893 1.00 85.94 173 HIS A N 1
ATOM 1341 C CA . HIS A 1 173 ? -4.253 13.319 -40.185 1.00 85.94 173 HIS A CA 1
ATOM 1342 C C . HIS A 1 173 ? -4.515 14.618 -40.971 1.00 85.94 173 HIS A C 1
ATOM 1344 O O . HIS A 1 173 ? -4.737 14.609 -42.183 1.00 85.94 173 HIS A O 1
ATOM 1350 N N . LYS A 1 174 ? -4.502 15.768 -40.275 1.00 86.38 174 LYS A N 1
ATOM 1351 C CA . LYS A 1 174 ? -4.933 17.070 -40.828 1.00 86.38 174 LYS A CA 1
ATOM 1352 C C . LYS A 1 174 ? -4.244 17.433 -42.147 1.00 86.38 174 LYS A C 1
ATOM 1354 O O . LYS A 1 174 ? -4.892 17.959 -43.045 1.00 86.38 174 LYS A O 1
ATOM 1359 N N . LEU A 1 175 ? -2.937 17.176 -42.247 1.00 88.12 175 LEU A N 1
ATOM 1360 C CA . LEU A 1 175 ? -2.129 17.522 -43.419 1.00 88.12 175 LEU A CA 1
ATOM 1361 C C . LEU A 1 175 ? -2.447 16.619 -44.619 1.00 88.12 175 LEU A C 1
ATOM 1363 O O . LEU A 1 175 ? -2.619 17.115 -45.726 1.00 88.12 175 LEU A O 1
ATOM 1367 N N . GLU A 1 176 ? -2.580 15.313 -44.395 1.00 85.00 176 GLU A N 1
ATOM 1368 C CA . GLU A 1 176 ? -2.903 14.334 -45.441 1.00 85.00 176 GLU A CA 1
ATOM 1369 C C . GLU A 1 176 ? -4.305 14.584 -46.008 1.00 85.00 176 GLU A C 1
ATOM 1371 O O . GLU A 1 176 ? -4.485 14.631 -47.224 1.00 85.00 176 GLU A O 1
ATOM 1376 N N . VAL A 1 177 ? -5.284 14.853 -45.135 1.00 86.69 177 VAL A N 1
ATOM 1377 C CA . VAL A 1 177 ? -6.653 15.201 -45.540 1.00 86.69 177 VAL A CA 1
ATOM 1378 C C . VAL A 1 177 ? -6.706 16.559 -46.247 1.00 86.69 177 VAL A C 1
ATOM 1380 O O . VAL A 1 177 ? -7.421 16.687 -47.238 1.00 86.69 177 VAL A O 1
ATOM 1383 N N . LEU A 1 178 ? -5.920 17.558 -45.822 1.00 86.44 178 LEU A N 1
ATOM 1384 C CA . LEU A 1 178 ? -5.798 18.832 -46.542 1.00 86.44 178 LEU A CA 1
ATOM 1385 C C . LEU A 1 178 ? -5.241 18.623 -47.959 1.00 86.44 178 LEU A C 1
ATOM 1387 O O . LEU A 1 178 ? -5.813 19.134 -48.920 1.00 86.44 178 LEU A O 1
ATOM 1391 N N . CYS A 1 179 ? -4.164 17.848 -48.104 1.00 87.50 179 CYS A N 1
ATOM 1392 C CA . CYS A 1 179 ? -3.568 17.536 -49.403 1.00 87.50 179 CYS A CA 1
ATOM 1393 C C . CYS A 1 179 ? -4.539 16.763 -50.309 1.00 87.50 179 CYS A C 1
ATOM 1395 O O . CYS A 1 179 ? -4.691 17.121 -51.475 1.00 87.50 179 CYS A O 1
ATOM 1397 N N . ALA A 1 180 ? -5.248 15.762 -49.778 1.00 86.25 180 ALA A N 1
ATOM 1398 C CA . ALA A 1 180 ? -6.258 15.010 -50.521 1.00 86.25 180 ALA A CA 1
ATOM 1399 C C . ALA A 1 180 ? -7.437 15.896 -50.967 1.00 86.25 180 ALA A C 1
ATOM 1401 O O . ALA A 1 180 ? -7.868 15.814 -52.117 1.00 86.25 180 ALA A O 1
ATOM 1402 N N . LEU A 1 181 ? -7.928 16.787 -50.096 1.00 84.00 181 LEU A N 1
ATOM 1403 C CA . LEU A 1 181 ? -8.990 17.740 -50.435 1.00 84.00 181 LEU A CA 1
ATOM 1404 C C . LEU A 1 181 ? -8.546 18.745 -51.502 1.00 84.00 181 LEU A C 1
ATOM 1406 O O . LEU A 1 181 ? -9.319 19.030 -52.412 1.00 84.00 181 LEU A O 1
ATOM 1410 N N . LEU A 1 182 ? -7.313 19.255 -51.437 1.00 85.56 182 LEU A N 1
ATOM 1411 C CA . LEU A 1 182 ? -6.772 20.147 -52.466 1.00 85.56 182 LEU A CA 1
ATOM 1412 C C . LEU A 1 182 ? -6.646 19.425 -53.815 1.00 85.56 182 LEU A C 1
ATOM 1414 O O . LEU A 1 182 ? -7.171 19.912 -54.815 1.00 85.56 182 LEU A O 1
ATOM 1418 N N . LEU A 1 183 ? -6.019 18.246 -53.843 1.00 87.81 183 LEU A N 1
ATOM 1419 C CA . LEU A 1 183 ? -5.836 17.462 -55.070 1.00 87.81 183 LEU A CA 1
ATOM 1420 C C . LEU A 1 183 ? -7.164 16.971 -55.673 1.00 87.81 183 LEU A C 1
ATOM 1422 O O . LEU A 1 183 ? -7.257 16.850 -56.891 1.00 87.81 183 LEU A O 1
ATOM 1426 N N . GLY A 1 184 ? -8.195 16.733 -54.855 1.00 82.62 184 GLY A N 1
ATOM 1427 C CA . GLY A 1 184 ? -9.533 16.360 -55.320 1.00 82.62 184 GLY A CA 1
ATOM 1428 C C . GLY A 1 184 ? -10.395 17.542 -55.782 1.00 82.62 184 GLY A C 1
ATOM 1429 O O . GLY A 1 184 ? -11.030 17.466 -56.831 1.00 82.62 184 GLY A O 1
ATOM 1430 N N . LEU A 1 185 ? -10.431 18.650 -55.033 1.00 79.69 185 LEU A N 1
ATOM 1431 C CA . LEU A 1 185 ? -11.349 19.767 -55.308 1.00 79.69 185 LEU A CA 1
ATOM 1432 C C . LEU A 1 185 ? -10.836 20.741 -56.374 1.00 79.69 185 LEU A C 1
ATOM 1434 O O . LEU A 1 185 ? -11.648 21.292 -57.118 1.00 79.69 185 LEU A O 1
ATOM 1438 N N . LEU A 1 186 ? -9.518 20.947 -56.489 1.00 75.81 186 LEU A N 1
ATOM 1439 C CA . LEU A 1 186 ? -8.937 21.833 -57.507 1.00 75.81 186 LEU A CA 1
ATOM 1440 C C . LEU A 1 186 ? -9.290 21.422 -58.955 1.00 75.81 186 LEU A C 1
ATOM 1442 O O . LEU A 1 186 ? -9.767 22.291 -59.690 1.00 75.81 186 LEU A O 1
ATOM 1446 N N . PRO A 1 187 ? -9.137 20.152 -59.397 1.00 79.56 187 PRO A N 1
ATOM 1447 C CA . PRO A 1 187 ? -9.524 19.761 -60.755 1.00 79.56 187 PRO A CA 1
ATOM 1448 C C . PRO A 1 187 ? -11.042 19.820 -60.978 1.00 79.56 187 PRO A C 1
ATOM 1450 O O . PRO A 1 187 ? -11.476 20.198 -62.065 1.00 79.56 187 PRO A O 1
ATOM 1453 N N . ILE A 1 188 ? -11.858 19.517 -59.959 1.00 78.94 188 ILE A N 1
ATOM 1454 C CA . ILE A 1 188 ? -13.325 19.591 -60.057 1.00 78.94 188 ILE A CA 1
ATOM 1455 C C . ILE A 1 188 ? -13.778 21.044 -60.260 1.00 78.94 188 ILE A C 1
ATOM 1457 O O . ILE A 1 188 ? -14.556 21.316 -61.173 1.00 78.94 188 ILE A O 1
ATOM 1461 N N . LEU A 1 189 ? -13.243 21.997 -59.489 1.00 71.88 189 LEU A N 1
ATOM 1462 C CA . LEU A 1 189 ? -13.498 23.428 -59.700 1.00 71.88 189 LEU A CA 1
ATOM 1463 C C . LEU A 1 189 ? -13.034 23.898 -61.087 1.00 71.88 189 LEU A C 1
ATOM 1465 O O . LEU A 1 189 ? -13.753 24.642 -61.754 1.00 71.88 189 LEU A O 1
ATOM 1469 N N . PHE A 1 190 ? -11.871 23.434 -61.553 1.00 73.62 190 PHE A N 1
ATOM 1470 C CA . PHE A 1 190 ? -11.338 23.802 -62.868 1.00 73.62 190 PHE A CA 1
ATOM 1471 C C . PHE A 1 190 ? -12.184 23.266 -64.038 1.00 73.62 190 PHE A C 1
ATOM 1473 O O . PHE A 1 190 ? -12.281 23.929 -65.071 1.00 73.62 190 PHE A O 1
ATOM 1480 N N . LEU A 1 191 ? -12.824 22.103 -63.876 1.00 77.50 191 LEU A N 1
ATOM 1481 C CA . LEU A 1 191 ? -13.756 21.526 -64.851 1.00 77.50 191 LEU A CA 1
ATOM 1482 C C . LEU A 1 191 ? -15.143 22.184 -64.792 1.00 77.50 191 LEU A C 1
ATOM 1484 O O . LEU A 1 191 ? -15.671 22.597 -65.825 1.00 77.50 191 LEU A O 1
ATOM 1488 N N . CYS A 1 192 ? -15.731 22.339 -63.602 1.00 67.69 192 CYS A N 1
ATOM 1489 C CA . CYS A 1 192 ? -17.081 22.888 -63.451 1.00 67.69 192 CYS A CA 1
ATOM 1490 C C . CYS A 1 192 ? -17.175 24.372 -63.848 1.00 67.69 192 CYS A C 1
ATOM 1492 O O . CYS A 1 192 ? -18.150 24.776 -64.484 1.00 67.69 192 CYS A O 1
ATOM 1494 N N . CYS A 1 193 ? -16.165 25.189 -63.531 1.00 65.94 193 CYS A N 1
ATOM 1495 C CA . CYS A 1 193 ? -16.183 26.630 -63.810 1.00 65.94 193 CYS A CA 1
ATOM 1496 C C . CYS A 1 193 ? -15.787 27.010 -65.252 1.00 65.94 193 CYS A C 1
ATOM 1498 O O . CYS A 1 193 ? -15.687 28.199 -65.550 1.00 65.94 193 CYS A O 1
ATOM 1500 N N . ARG A 1 194 ? -15.563 26.042 -66.156 1.00 62.72 194 ARG A N 1
ATOM 1501 C CA . ARG A 1 194 ? -15.081 26.293 -67.531 1.00 62.72 194 ARG A CA 1
ATOM 1502 C C . ARG A 1 194 ? -16.111 25.995 -68.631 1.00 62.72 194 ARG A C 1
ATOM 1504 O O . ARG A 1 194 ? -15.738 25.722 -69.769 1.00 62.72 194 ARG A O 1
ATOM 1511 N N . SER A 1 195 ? -17.404 26.078 -68.314 1.00 55.59 195 SER A N 1
ATOM 1512 C CA . SER A 1 195 ? -18.491 25.990 -69.300 1.00 55.59 195 SER A CA 1
ATOM 1513 C C . SER A 1 195 ? -19.070 27.372 -69.645 1.00 55.59 195 SER A C 1
ATOM 1515 O O . SER A 1 195 ? -19.271 28.227 -68.782 1.00 55.59 195 SER A O 1
ATOM 1517 N N . SER A 1 196 ? -19.312 27.623 -70.934 1.00 51.41 196 SER A N 1
ATOM 1518 C CA . SER A 1 196 ? -20.018 28.808 -71.451 1.00 51.41 196 SER A CA 1
ATOM 1519 C C . SER A 1 196 ? -20.594 28.516 -72.848 1.00 51.41 196 SER A C 1
ATOM 1521 O O . SER A 1 196 ? -20.142 27.572 -73.500 1.00 51.41 196 SER A O 1
ATOM 1523 N N . PRO A 1 197 ? -21.660 29.217 -73.278 1.00 48.53 197 PRO A N 1
ATOM 1524 C CA . PRO A 1 197 ? -22.681 28.600 -74.127 1.00 48.53 197 PRO A CA 1
ATOM 1525 C C . PRO A 1 197 ? -22.414 28.672 -75.638 1.00 48.53 197 PRO A C 1
ATOM 1527 O O . PRO A 1 197 ? -21.915 29.665 -76.163 1.00 48.53 197 PRO A O 1
ATOM 1530 N N . GLN A 1 198 ? -22.866 27.642 -76.360 1.00 50.94 198 GLN A N 1
ATOM 1531 C CA . GLN A 1 198 ? -22.923 27.633 -77.826 1.00 50.94 198 GLN A CA 1
ATOM 1532 C C . GLN A 1 198 ? -24.034 28.554 -78.362 1.00 50.94 198 GLN A C 1
ATOM 1534 O O . GLN A 1 198 ? -25.155 28.535 -77.849 1.00 50.94 198 GLN A O 1
ATOM 1539 N N . LYS A 1 199 ? -23.779 29.276 -79.468 1.00 32.50 199 LYS A N 1
ATOM 1540 C CA . LYS A 1 199 ? -24.842 29.928 -80.258 1.00 32.50 199 LYS A CA 1
ATOM 1541 C C . LYS A 1 199 ? -24.549 30.032 -81.769 1.00 32.50 199 LYS A C 1
ATOM 1543 O O . LYS A 1 199 ? -24.060 31.041 -82.248 1.00 32.50 199 LYS A O 1
ATOM 1548 N N . ALA A 1 200 ? -24.964 28.984 -82.483 1.00 40.75 200 ALA A N 1
ATOM 1549 C CA . ALA A 1 200 ? -25.581 28.966 -83.822 1.00 40.75 200 ALA A CA 1
ATOM 1550 C C . ALA A 1 200 ? -24.990 29.737 -85.044 1.00 40.75 200 ALA A C 1
ATOM 1552 O O . ALA A 1 200 ? -25.104 30.953 -85.134 1.00 40.75 200 ALA A O 1
ATOM 1553 N N . ARG A 1 201 ? -24.699 28.935 -86.093 1.00 36.25 201 ARG A N 1
ATOM 1554 C CA . ARG A 1 201 ? -24.903 29.154 -87.557 1.00 36.25 201 ARG A CA 1
ATOM 1555 C C . ARG A 1 201 ? -24.016 30.141 -88.353 1.00 36.25 201 ARG A C 1
ATOM 1557 O O . ARG A 1 201 ? -24.080 31.344 -88.147 1.00 36.25 201 ARG A O 1
ATOM 1564 N N . GLY A 1 202 ? -23.412 29.621 -89.436 1.00 32.25 202 GLY A N 1
ATOM 1565 C CA . GLY A 1 202 ? -23.001 30.383 -90.634 1.00 32.25 202 GLY A CA 1
ATOM 1566 C C . GLY A 1 202 ? -22.048 29.625 -91.586 1.00 32.25 202 GLY A C 1
ATOM 1567 O O . GLY A 1 202 ? -20.928 29.334 -91.194 1.00 32.25 202 GLY A O 1
ATOM 1568 N N . LEU A 1 203 ? -22.486 29.334 -92.821 1.00 35.00 203 LEU A N 1
ATOM 1569 C CA . LEU A 1 203 ? -21.649 29.046 -94.019 1.00 35.00 203 LEU A CA 1
ATOM 1570 C C . LEU A 1 203 ? -21.601 30.333 -94.890 1.00 35.00 203 LEU A C 1
ATOM 1572 O O . LEU A 1 203 ? -22.429 31.208 -94.603 1.00 35.00 203 LEU A O 1
ATOM 1576 N N . PRO A 1 204 ? -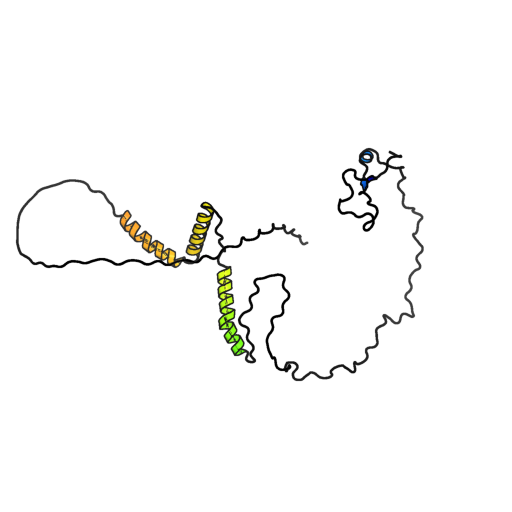20.744 30.515 -95.932 1.00 47.66 204 PRO A N 1
ATOM 1577 C CA . PRO A 1 204 ? -19.988 29.553 -96.776 1.00 47.66 204 PRO A CA 1
ATOM 1578 C C . PRO A 1 204 ? -18.449 29.617 -96.501 1.00 47.66 204 PRO A C 1
ATOM 1580 O O . PRO A 1 204 ? -18.107 29.977 -95.381 1.00 47.66 204 PRO A O 1
ATOM 1583 N N . SER A 1 205 ? -17.459 29.260 -97.349 1.00 33.06 205 SER A N 1
ATOM 1584 C CA . SER A 1 205 ? -17.369 28.924 -98.797 1.00 33.06 205 SER A CA 1
ATOM 1585 C C . SER A 1 205 ? -16.274 27.872 -99.131 1.00 33.06 205 SER A C 1
ATOM 1587 O O . SER A 1 205 ? -16.132 26.910 -98.383 1.00 33.06 205 SER A O 1
ATOM 1589 N N . VAL A 1 206 ? -15.592 27.989 -100.286 1.00 46.34 206 VAL A N 1
ATOM 1590 C CA . VAL A 1 206 ? -14.714 26.994 -100.948 1.00 46.34 206 VAL A CA 1
ATOM 1591 C C . VAL A 1 206 ? -13.507 27.699 -101.589 1.00 46.34 206 VAL A C 1
ATOM 1593 O O . VAL A 1 206 ? -13.715 28.769 -102.155 1.00 46.34 206 VAL A O 1
ATOM 1596 N N . GLU A 1 207 ? -12.307 27.098 -101.526 1.00 35.22 207 GLU A N 1
ATOM 1597 C CA . GLU A 1 207 ? -11.341 26.907 -102.641 1.00 35.22 207 GLU A CA 1
ATOM 1598 C C . GLU A 1 207 ? -10.141 26.019 -102.200 1.00 35.22 207 GLU A C 1
ATOM 1600 O O . GLU A 1 207 ? -9.945 25.782 -101.008 1.00 35.22 207 GLU A O 1
ATOM 1605 N N . GLU A 1 208 ? -9.411 25.456 -103.171 1.00 35.75 208 GLU A N 1
ATOM 1606 C CA . GLU A 1 208 ? -8.449 24.324 -103.093 1.00 35.75 208 GLU A CA 1
ATOM 1607 C C . GLU A 1 208 ? -7.033 24.740 -103.605 1.00 35.75 208 GLU A C 1
ATOM 1609 O O . GLU A 1 208 ? -6.883 25.888 -104.029 1.00 35.75 208 GLU A O 1
ATOM 1614 N N . PRO A 1 209 ? -6.019 23.849 -103.767 1.00 56.78 209 PRO A N 1
ATOM 1615 C CA . PRO A 1 209 ? -5.483 22.777 -102.899 1.00 56.78 209 PRO A CA 1
ATOM 1616 C C . PRO A 1 209 ? -3.926 22.826 -102.767 1.00 56.78 209 PRO A C 1
ATOM 1618 O O . PRO A 1 209 ? -3.266 23.650 -103.397 1.00 56.78 209 PRO A O 1
ATOM 1621 N N . SER A 1 210 ? -3.319 21.864 -102.050 1.00 31.36 210 SER A N 1
ATOM 1622 C CA . SER A 1 210 ? -2.015 21.261 -102.429 1.00 31.36 210 SER A CA 1
ATOM 1623 C C . SER A 1 210 ? -1.772 19.911 -101.727 1.00 31.36 210 SER A C 1
ATOM 1625 O O . SER A 1 210 ? -2.097 19.778 -100.548 1.00 31.36 210 SER A O 1
ATOM 1627 N N . GLU A 1 211 ? -1.177 18.942 -102.432 1.00 33.28 211 GLU A N 1
ATOM 1628 C CA . GLU A 1 211 ? -0.773 17.605 -101.934 1.00 33.28 211 GLU A CA 1
ATOM 1629 C C . GLU A 1 211 ? 0.426 17.700 -100.933 1.00 33.28 211 GLU A C 1
ATOM 1631 O O . GLU A 1 211 ? 0.949 18.795 -100.718 1.00 33.28 211 GLU A O 1
ATOM 1636 N N . VAL A 1 212 ? 0.882 16.668 -100.196 1.00 30.80 212 VAL A N 1
ATOM 1637 C CA . VAL A 1 212 ? 1.403 15.341 -100.619 1.00 30.80 212 VAL A CA 1
ATOM 1638 C C . VAL A 1 212 ? 1.322 14.280 -99.489 1.00 30.80 212 VAL A C 1
ATOM 1640 O O . VAL A 1 212 ? 1.522 14.615 -98.324 1.00 30.80 212 VAL A O 1
ATOM 1643 N N . GLU A 1 213 ? 1.004 13.042 -99.903 1.00 33.12 213 GLU A N 1
ATOM 1644 C CA . GLU A 1 213 ? 1.327 11.659 -99.429 1.00 33.12 213 GLU A CA 1
ATOM 1645 C C . GLU A 1 213 ? 2.060 11.464 -98.062 1.00 33.12 213 GLU A C 1
ATOM 1647 O O . GLU A 1 213 ? 2.994 12.194 -97.747 1.00 33.12 213 GLU A O 1
ATOM 1652 N N . GLU A 1 214 ? 1.580 10.599 -97.139 1.00 31.39 214 GLU A N 1
ATOM 1653 C CA . GLU A 1 214 ? 1.792 9.113 -97.022 1.00 31.39 214 GLU A CA 1
ATOM 1654 C C . GLU A 1 214 ? 3.105 8.798 -96.239 1.00 31.39 214 GLU A C 1
ATOM 1656 O O . GLU A 1 214 ? 4.029 9.605 -96.277 1.00 31.39 214 GLU A O 1
ATOM 1661 N N . GLU A 1 215 ? 3.322 7.768 -95.405 1.00 29.03 215 GLU A N 1
ATOM 1662 C CA . GLU A 1 215 ? 2.697 6.471 -95.021 1.00 29.03 215 GLU A CA 1
ATOM 1663 C C . GLU A 1 215 ? 2.167 6.516 -93.546 1.00 29.03 215 GLU A C 1
ATOM 1665 O O . GLU A 1 215 ? 2.400 7.501 -92.843 1.00 29.03 215 GLU A O 1
ATOM 1670 N N . ALA A 1 216 ? 1.302 5.630 -93.011 1.00 28.11 216 ALA A N 1
ATOM 1671 C CA . ALA A 1 216 ? 1.492 4.221 -92.569 1.00 28.11 216 ALA A CA 1
ATOM 1672 C C . ALA A 1 216 ? 2.733 3.986 -91.658 1.00 28.11 216 ALA A C 1
ATOM 1674 O O . ALA A 1 216 ? 3.723 4.697 -91.774 1.00 28.11 216 ALA A O 1
ATOM 1675 N N . GLU A 1 217 ? 2.767 3.084 -90.665 1.00 29.66 217 GLU A N 1
ATOM 1676 C CA . GLU A 1 217 ? 1.960 1.897 -90.284 1.00 29.66 217 GLU A CA 1
ATOM 1677 C C . GLU A 1 217 ? 1.860 1.771 -88.722 1.00 29.66 217 GLU A C 1
ATOM 1679 O O . GLU A 1 217 ? 2.520 2.528 -88.013 1.00 29.66 217 GLU A O 1
ATOM 1684 N N . GLY A 1 218 ? 0.913 1.054 -88.081 1.00 25.95 218 GLY A N 1
ATOM 1685 C CA . GLY A 1 218 ? 0.842 -0.419 -87.881 1.00 25.95 218 GLY A CA 1
ATOM 1686 C C . GLY A 1 218 ? 1.736 -0.868 -86.696 1.00 25.95 218 GLY A C 1
ATOM 1687 O O . GLY A 1 218 ? 2.880 -0.444 -86.641 1.00 25.95 218 GLY A O 1
ATOM 1688 N N . GLU A 1 219 ? 1.367 -1.654 -85.669 1.00 28.77 219 GLU A N 1
ATOM 1689 C CA . GLU A 1 219 ? 0.207 -2.485 -85.247 1.00 28.77 219 GLU A CA 1
ATOM 1690 C C . GLU A 1 219 ? 0.154 -2.437 -83.679 1.00 28.77 219 GLU A C 1
ATOM 1692 O O . GLU A 1 219 ? 1.168 -2.115 -83.061 1.00 28.77 219 GLU A O 1
ATOM 1697 N N . ALA A 1 220 ? -0.935 -2.534 -82.896 1.00 28.02 220 ALA A N 1
ATOM 1698 C CA . ALA A 1 220 ? -2.109 -3.425 -82.779 1.00 28.02 220 ALA A CA 1
ATOM 1699 C C . ALA A 1 220 ? -1.946 -4.633 -81.800 1.00 28.02 220 ALA A C 1
ATOM 1701 O O . ALA A 1 220 ? -1.264 -5.598 -82.113 1.00 28.02 220 ALA A O 1
ATOM 1702 N N . GLU A 1 221 ? -2.683 -4.575 -80.666 1.00 28.19 221 GLU A N 1
ATOM 1703 C CA . GLU A 1 221 ? -3.180 -5.698 -79.811 1.00 28.19 221 GLU A CA 1
ATOM 1704 C C . GLU A 1 221 ? -2.125 -6.601 -79.098 1.00 28.19 221 GLU A C 1
ATOM 1706 O O . GLU A 1 221 ? -0.938 -6.511 -79.374 1.00 28.19 221 GLU A O 1
ATOM 1711 N N . GLY A 1 222 ? -2.387 -7.449 -78.084 1.00 27.08 222 GLY A N 1
ATOM 1712 C CA . GLY A 1 222 ? -3.548 -7.846 -77.247 1.00 27.08 222 GLY A CA 1
ATOM 1713 C C . GLY A 1 222 ? -3.111 -9.026 -76.319 1.00 27.08 222 GLY A C 1
ATOM 1714 O O . GLY A 1 222 ? -1.952 -9.426 -76.388 1.00 27.08 222 GLY A O 1
ATOM 1715 N N . ALA A 1 223 ? -3.897 -9.696 -75.458 1.00 29.50 223 ALA A N 1
ATOM 1716 C CA . ALA A 1 223 ? -5.132 -9.411 -74.700 1.00 29.50 223 ALA A CA 1
ATOM 1717 C C . ALA A 1 223 ? -5.421 -10.602 -73.718 1.00 29.50 223 ALA A C 1
ATOM 1719 O O . ALA A 1 223 ? -5.055 -11.726 -74.052 1.00 29.50 223 ALA A O 1
ATOM 1720 N N . ALA A 1 224 ? -6.136 -10.389 -72.587 1.00 30.06 224 ALA A N 1
ATOM 1721 C CA . ALA A 1 224 ? -6.673 -11.435 -71.659 1.00 30.06 224 ALA A CA 1
ATOM 1722 C C . ALA A 1 224 ? -5.631 -12.373 -70.961 1.00 30.06 224 ALA A C 1
ATOM 1724 O O . ALA A 1 224 ? -4.435 -12.239 -71.192 1.00 30.06 224 ALA A O 1
ATOM 1725 N N . ASP A 1 225 ? -5.982 -13.378 -70.134 1.00 28.78 225 ASP A N 1
ATOM 1726 C CA . ASP A 1 225 ? -6.836 -13.466 -68.913 1.00 28.78 225 ASP A CA 1
ATOM 1727 C C . ASP A 1 225 ? -6.555 -14.822 -68.192 1.00 28.78 225 ASP A C 1
ATOM 1729 O O . ASP A 1 225 ? -6.201 -15.788 -68.869 1.00 28.78 225 ASP A O 1
ATOM 1733 N N . ALA A 1 226 ? -6.704 -14.922 -66.857 1.00 30.77 226 ALA A N 1
ATOM 1734 C CA . ALA A 1 226 ? -6.724 -16.194 -66.096 1.00 30.77 226 ALA A CA 1
ATOM 1735 C C . ALA A 1 226 ? -7.150 -16.015 -64.605 1.00 30.77 226 ALA A C 1
ATOM 1737 O O . ALA A 1 226 ? -6.499 -15.243 -63.895 1.00 30.77 226 ALA A O 1
ATOM 1738 N N . PRO A 1 227 ? -8.159 -16.751 -64.076 1.00 39.38 227 PRO A N 1
ATOM 1739 C CA . PRO A 1 227 ? -8.675 -16.542 -62.711 1.00 39.38 227 PRO A CA 1
ATOM 1740 C C . PRO A 1 227 ? -8.513 -17.712 -61.703 1.00 39.38 227 PRO A C 1
ATOM 1742 O O . PRO A 1 227 ? -8.208 -18.847 -62.060 1.00 39.38 227 PRO A O 1
ATOM 1745 N N . ALA A 1 228 ? -8.898 -17.403 -60.452 1.00 28.78 228 ALA A N 1
ATOM 1746 C CA . ALA A 1 228 ? -9.427 -18.277 -59.386 1.00 28.78 228 ALA A CA 1
ATOM 1747 C C . ALA A 1 228 ? -8.494 -19.202 -58.564 1.00 28.78 228 ALA A C 1
ATOM 1749 O O . ALA A 1 228 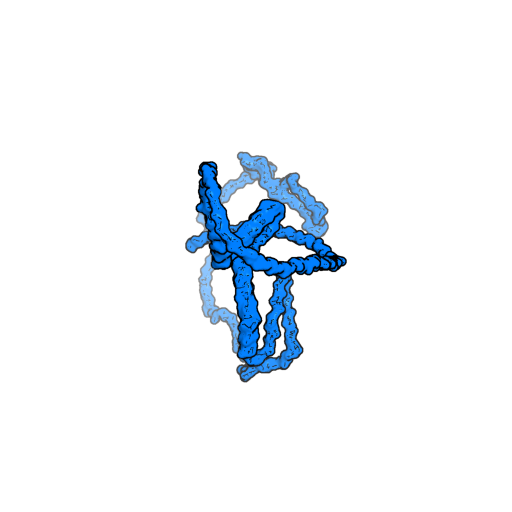? -7.877 -20.132 -59.082 1.00 28.78 228 ALA A O 1
ATOM 1750 N N . LYS A 1 229 ? -8.584 -19.060 -57.226 1.00 28.58 229 LYS A N 1
ATOM 1751 C CA . LYS A 1 229 ? -9.145 -20.088 -56.315 1.00 28.58 229 LYS A CA 1
ATOM 1752 C C . LYS A 1 229 ? -9.415 -19.545 -54.899 1.00 28.58 229 LYS A C 1
ATOM 1754 O O . LYS A 1 229 ? -8.719 -18.646 -54.439 1.00 28.58 229 LYS A O 1
ATOM 1759 N N . GLU A 1 230 ? -10.405 -20.133 -54.229 1.00 30.89 230 GLU A N 1
ATOM 1760 C CA . GLU A 1 230 ? -10.792 -19.916 -52.823 1.00 30.89 230 GLU A CA 1
ATOM 1761 C C . GLU A 1 230 ? -10.596 -21.228 -52.036 1.00 30.89 230 GLU A C 1
ATOM 1763 O O . GLU A 1 230 ? -10.788 -22.296 -52.618 1.00 30.89 230 GLU A O 1
ATOM 1768 N N . GLU A 1 231 ? -10.288 -21.164 -50.732 1.00 33.09 231 GLU A N 1
ATOM 1769 C CA . GLU A 1 231 ? -10.444 -22.278 -49.772 1.00 33.09 231 GLU A CA 1
ATOM 1770 C C . GLU A 1 231 ? -10.846 -21.748 -48.374 1.00 33.09 231 GLU A C 1
ATOM 1772 O O . GLU A 1 231 ? -10.443 -20.655 -47.980 1.00 33.09 231 GLU A O 1
ATOM 1777 N N . GLU A 1 232 ? -11.656 -22.524 -47.640 1.00 32.94 232 GLU A N 1
ATOM 1778 C CA . GLU A 1 232 ? -12.219 -22.252 -46.298 1.00 32.94 232 GLU A CA 1
ATOM 1779 C C . GLU A 1 232 ? -12.672 -23.601 -45.666 1.00 32.94 232 GLU A C 1
ATOM 1781 O O . GLU A 1 232 ? -12.733 -24.612 -46.366 1.00 32.94 232 GLU A O 1
ATOM 1786 N N . MET A 1 233 ? -13.030 -23.757 -44.383 1.00 35.00 233 MET A N 1
ATOM 1787 C CA . MET A 1 233 ? -13.177 -22.796 -43.272 1.00 35.00 233 MET A CA 1
ATOM 1788 C C . MET A 1 233 ? -11.994 -22.969 -42.262 1.00 35.00 233 MET A C 1
ATOM 1790 O O . MET A 1 233 ? -10.878 -22.759 -42.740 1.00 35.00 233 MET A O 1
ATOM 1794 N N . PRO A 1 234 ? -12.075 -23.388 -40.960 1.00 39.09 234 PRO A N 1
ATOM 1795 C CA . PRO A 1 234 ? -13.191 -23.685 -40.044 1.00 39.09 234 PRO A CA 1
ATOM 1796 C C . PRO A 1 234 ? -13.466 -22.609 -38.970 1.00 39.09 234 PRO A C 1
ATOM 1798 O O . PRO A 1 234 ? -12.582 -21.892 -38.505 1.00 39.09 234 PRO A O 1
ATOM 1801 N N . VAL A 1 235 ? -14.724 -22.570 -38.526 1.00 34.78 235 VAL A N 1
ATOM 1802 C CA . VAL A 1 235 ? -15.254 -21.691 -37.469 1.00 34.78 235 VAL A CA 1
ATOM 1803 C C . VAL A 1 235 ? -15.025 -22.293 -36.072 1.00 34.78 235 VAL A C 1
ATOM 1805 O O . VAL A 1 235 ? -15.068 -23.510 -35.907 1.00 34.78 235 VAL A O 1
ATOM 1808 N N . VAL A 1 236 ? -14.871 -21.439 -35.053 1.00 38.44 236 VAL A N 1
ATOM 1809 C CA . VAL A 1 236 ? -15.041 -21.791 -33.628 1.00 38.44 236 VAL A CA 1
ATOM 1810 C C . VAL A 1 236 ? -16.100 -20.895 -32.976 1.00 38.44 236 VAL A C 1
ATOM 1812 O O . VAL A 1 236 ? -16.256 -19.732 -33.349 1.00 38.44 236 VAL A O 1
ATOM 1815 N N . GLU A 1 237 ? -16.876 -21.459 -32.050 1.00 33.53 237 GLU A N 1
ATOM 1816 C CA . GLU A 1 237 ? -18.122 -20.866 -31.543 1.00 33.53 237 GLU A CA 1
ATOM 1817 C C . GLU A 1 237 ? -17.918 -19.719 -30.535 1.00 33.53 237 GLU A C 1
ATOM 1819 O O . GLU A 1 237 ? -16.931 -19.665 -29.800 1.00 33.53 237 GLU A O 1
ATOM 1824 N N . ALA A 1 238 ? -18.899 -18.812 -30.462 1.00 34.78 238 ALA A N 1
ATOM 1825 C CA . ALA A 1 238 ? -18.895 -17.675 -29.544 1.00 34.78 238 ALA A CA 1
ATOM 1826 C C . ALA A 1 238 ? -19.726 -17.950 -28.276 1.00 34.78 238 ALA A C 1
ATOM 1828 O O . ALA A 1 238 ? -20.927 -18.210 -28.347 1.00 34.78 238 ALA A O 1
ATOM 1829 N N . VAL A 1 239 ? -19.100 -17.809 -27.105 1.00 44.75 239 VAL A N 1
ATOM 1830 C CA . VAL A 1 239 ? -19.763 -17.876 -25.789 1.00 44.75 239 VAL A CA 1
ATOM 1831 C C . VAL A 1 239 ? -20.354 -16.495 -25.434 1.00 44.75 239 VAL A C 1
ATOM 1833 O O . VAL A 1 239 ? -19.675 -15.484 -25.629 1.00 44.75 239 VAL A O 1
ATOM 1836 N N . PRO A 1 240 ? -21.602 -16.394 -24.929 1.00 42.38 240 PRO A N 1
ATOM 1837 C CA . PRO A 1 240 ? -22.259 -15.107 -24.685 1.00 42.38 240 PRO A CA 1
ATOM 1838 C C . PRO A 1 240 ? -21.710 -14.352 -23.461 1.00 42.38 240 PRO A C 1
ATOM 1840 O O . PRO A 1 240 ? -21.423 -14.938 -22.419 1.00 42.38 240 PRO A O 1
ATOM 1843 N N . ALA A 1 241 ? -21.627 -13.023 -23.571 1.00 43.69 241 ALA A N 1
ATOM 1844 C CA . ALA A 1 241 ? -21.081 -12.147 -22.532 1.00 43.69 241 ALA A CA 1
ATOM 1845 C C . ALA A 1 241 ? -22.070 -11.856 -21.372 1.00 43.69 241 ALA A C 1
ATOM 1847 O O . ALA A 1 241 ? -23.276 -11.718 -21.608 1.00 43.69 241 ALA A O 1
ATOM 1848 N N . PRO A 1 242 ? -21.584 -11.693 -20.123 1.00 42.19 242 PRO A N 1
ATOM 1849 C CA . PRO A 1 242 ? -22.408 -11.314 -18.974 1.00 42.19 242 PRO A CA 1
ATOM 1850 C C . PRO A 1 242 ? -22.812 -9.826 -18.991 1.00 42.19 242 PRO A C 1
ATOM 1852 O O . PRO A 1 242 ? -22.159 -8.979 -19.599 1.00 42.19 242 PRO A O 1
ATOM 1855 N N . LYS A 1 243 ? -23.904 -9.489 -18.290 1.00 41.72 243 LYS A N 1
ATOM 1856 C CA . LYS A 1 243 ? -24.455 -8.121 -18.218 1.00 41.72 243 LYS A CA 1
ATOM 1857 C C . LYS A 1 243 ? -23.690 -7.242 -17.220 1.00 41.72 243 LYS A C 1
ATOM 1859 O O . LYS A 1 243 ? -23.401 -7.677 -16.109 1.00 41.72 243 LYS A O 1
ATOM 1864 N N . ALA A 1 244 ? -23.459 -5.979 -17.580 1.00 40.56 244 ALA A N 1
ATOM 1865 C CA . ALA A 1 244 ? -22.835 -4.991 -16.699 1.00 40.56 244 ALA A CA 1
ATOM 1866 C C . ALA A 1 244 ? -23.757 -4.563 -15.526 1.00 40.56 244 ALA A C 1
ATOM 1868 O O . ALA A 1 244 ? -24.965 -4.402 -15.730 1.00 40.56 244 ALA A O 1
ATOM 1869 N N . PRO A 1 245 ? -23.214 -4.331 -14.312 1.00 40.69 245 PRO A N 1
ATOM 1870 C CA . PRO A 1 245 ? -23.979 -3.857 -13.157 1.00 40.69 245 PRO A CA 1
ATOM 1871 C C . PRO A 1 245 ? -24.278 -2.348 -13.221 1.00 40.69 245 PRO A C 1
ATOM 1873 O O . PRO A 1 245 ? -23.513 -1.556 -13.772 1.00 40.69 245 PRO A O 1
ATOM 1876 N N . SER A 1 246 ? -25.389 -1.928 -12.611 1.00 40.03 246 SER A N 1
ATOM 1877 C CA . SER A 1 246 ? -25.830 -0.529 -12.583 1.00 40.03 246 SER A CA 1
ATOM 1878 C C . SER A 1 246 ? -25.071 0.323 -11.552 1.00 40.03 246 SER A C 1
ATOM 1880 O O . SER A 1 246 ? -24.819 -0.089 -10.418 1.00 40.03 246 SER A O 1
ATOM 1882 N N . GLY A 1 247 ? -24.704 1.547 -11.942 1.00 35.50 247 GLY A N 1
ATOM 1883 C CA . GLY A 1 247 ? -23.871 2.436 -11.126 1.00 35.50 247 GLY A CA 1
ATOM 1884 C C . GLY A 1 247 ? -24.587 3.063 -9.921 1.00 35.50 247 GLY A C 1
ATOM 1885 O O . GLY A 1 247 ? -25.736 3.500 -10.013 1.00 35.50 247 GLY A O 1
ATOM 1886 N N . LYS A 1 248 ? -23.872 3.195 -8.795 1.00 37.28 248 LYS A N 1
ATOM 1887 C CA . LYS A 1 248 ? -24.308 3.971 -7.618 1.00 37.28 248 LYS A CA 1
ATOM 1888 C C . LYS A 1 248 ? -23.778 5.409 -7.692 1.00 37.28 248 LYS A C 1
ATOM 1890 O O . LYS A 1 248 ? -22.600 5.631 -7.951 1.00 37.28 248 LYS A O 1
ATOM 1895 N N . LYS A 1 249 ? -24.645 6.396 -7.437 1.00 39.25 249 LYS A N 1
ATOM 1896 C CA . LYS A 1 249 ? -24.286 7.827 -7.434 1.00 39.25 249 LYS A CA 1
ATOM 1897 C C . LYS A 1 249 ? -23.448 8.178 -6.197 1.00 39.25 249 LYS A C 1
ATOM 1899 O O . LYS A 1 249 ? -23.896 7.957 -5.074 1.00 39.25 249 LYS A O 1
ATOM 1904 N N . GLY A 1 250 ? -22.272 8.774 -6.395 1.00 35.59 250 GLY A N 1
ATOM 1905 C CA . GLY A 1 250 ? -21.455 9.313 -5.304 1.00 35.59 250 GLY A CA 1
ATOM 1906 C C . GLY A 1 250 ? -22.074 10.576 -4.691 1.00 35.59 250 GLY A C 1
ATOM 1907 O O . GLY A 1 250 ? -22.484 11.481 -5.416 1.00 35.59 250 GLY A O 1
ATOM 1908 N N . ARG A 1 251 ? -22.135 10.651 -3.354 1.00 37.38 251 ARG A N 1
ATOM 1909 C CA . ARG A 1 251 ? -22.617 11.832 -2.617 1.00 37.38 251 ARG A CA 1
ATOM 1910 C C . ARG A 1 251 ? -21.440 12.743 -2.266 1.00 37.38 251 ARG A C 1
ATOM 1912 O O . ARG A 1 251 ? -20.607 12.372 -1.443 1.00 37.38 251 ARG A O 1
ATOM 1919 N N . THR A 1 252 ? -21.384 13.932 -2.859 1.00 42.41 252 THR A N 1
ATOM 1920 C CA . THR A 1 252 ? -20.360 14.936 -2.544 1.00 42.41 252 THR A CA 1
ATOM 1921 C C . THR A 1 252 ? -20.510 15.446 -1.108 1.00 42.41 252 THR A C 1
ATOM 1923 O O . THR A 1 252 ? -21.606 15.790 -0.663 1.00 42.41 252 THR A O 1
ATOM 1926 N N . LYS A 1 253 ? -19.397 15.510 -0.369 1.00 41.03 253 LYS A N 1
ATOM 1927 C CA . LYS A 1 253 ? -19.294 16.336 0.842 1.00 41.03 253 LYS A CA 1
ATOM 1928 C C . LYS A 1 253 ? -18.950 17.766 0.422 1.00 41.03 253 LYS A C 1
ATOM 1930 O O . LYS A 1 253 ? -18.129 17.952 -0.473 1.00 41.03 253 LYS A O 1
ATOM 1935 N N . ARG A 1 254 ? -19.539 18.761 1.089 1.00 37.19 254 ARG A N 1
ATOM 1936 C CA . ARG A 1 254 ? -18.916 20.088 1.194 1.00 37.19 254 ARG A CA 1
ATOM 1937 C C . ARG A 1 254 ? -17.809 20.025 2.247 1.00 37.19 254 ARG A C 1
ATOM 1939 O O . ARG A 1 254 ? -17.890 19.201 3.158 1.00 37.19 254 ARG A O 1
ATOM 1946 N N . ALA A 1 255 ? -16.815 20.887 2.098 1.00 47.19 255 ALA A N 1
ATOM 1947 C CA . ALA A 1 255 ? -15.945 21.294 3.188 1.00 47.19 255 ALA A CA 1
ATOM 1948 C C . ALA A 1 255 ? -16.346 22.712 3.612 1.00 47.19 255 ALA A C 1
ATOM 1950 O O . ALA A 1 255 ? -16.760 23.502 2.756 1.00 47.19 255 ALA A O 1
ATOM 1951 N N . ASP A 1 256 ? -16.212 22.972 4.907 1.00 44.00 256 ASP A N 1
ATOM 1952 C CA . ASP A 1 256 ? -15.946 24.292 5.478 1.00 44.00 256 ASP A CA 1
ATOM 1953 C C . ASP A 1 256 ? -14.439 24.348 5.811 1.00 44.00 256 ASP A C 1
ATOM 1955 O O . ASP A 1 256 ? -13.878 23.256 6.089 1.00 44.00 256 ASP A O 1
#

Secondary structure (DSSP, 8-state):
--SS-SEEE-TT----TT--TTTT-S-PPPEEE-GGGGTT--SS--PPPPP-TT---S--PPP---TT---S--PPP---TT---S--S-TT-PSP----------S------------S-HHHHHHHHHHTHHHHHHHHHHHHTS------SSHHHHHHHHHHHHHHHHHHSHHHHHHHHHHHHHHHHHHHTT------------------------------------------PPPPPPPPPPPPPP-PPP--

Mean predicted aligned error: 20.18 Å

Organism: NCBI:txid221442

Nearest PDB structures (foldseek):
  1jhn-assembly1_A  TM=7.114E-01  e=1.410E-06  Canis lupus familiaris

pLDDT: mean 75.57, std 23.07, range [25.95, 97.56]

Foldseek 3Di:
DAPDDQKDFDPVDDDDPPDDCVVNNDDDGDIDGDPVCPPPHYHHDDDDDDDDPPPPDDDDDDDDDDPPDPDPDDDDDDDDPPPPPDDPPCPVPDDDDPDDDDDDDDPDDDDDDDDDDDDPDPVVVVVSCVVPVVVVVVVVVVVVPDDPLDQDDDDVSNVVSVVVVVVVCCVVPVPVVVVVCCVVVVVVCVVVVPDDDDDDDDDDDDDDDDDDDDDDDDDDDDDDDDDDDDDDDDDDDDDDDDDDDDDDDDDDDDDD

Radius of gyration: 47.54 Å; Cα contacts (8 Å, |Δi|>4): 73; chains: 1; bounding box: 87×56×150 Å

InterPro domains:
  IPR001580 Calreticulin/calnexin [PF00262] (2-118)
  IPR001580 Calreticulin/calnexin [PR00626] (8-30)
  IPR001580 Calreticulin/calnexin [PR00626] (50-69)
  IPR001580 Calreticulin/calnexin [PR00626] (99-119)
  IPR001580 Calreticulin/calnexin [PTHR11073] (1-161)
  IPR009033 Calreticulin/calnexin, P domain superfamily [G3DSA:2.10.250.10] (2-70)
  IPR009033 Calreticulin/calnexin, P domain superfamily [SSF63887] (2-84)

Sequence (256 aa):
LEDEPLEVPDPAVSAPTDWDEDEDGEWEPPMIANPACKSAGCGNWKPPMIDNPAYKGKWVQQKIDNPEYIGVWNPVQIDNPAYVTKHDPAPHAMAPIGGVGIELWTMQDGILFDNILITSDLKIAQELAANTFDKRVAAEKEAAKRPQIERKPGFLGSVEYYVSHGVFFAMGHKLEVLCALLLGLLPILFLCCRSSPQKARGLPSVEEPSEVEEEAEGEAEGAADAPAKEEEMPVVEAVPAPKAPSGKKGRTKRAD

Solvent-accessible surface area (backbone atoms only — not comparable to full-atom values): 18472 Å² total; per-residue (Å²): 68,56,91,41,62,58,56,38,66,40,90,92,61,76,82,61,99,86,66,46,58,90,83,78,37,84,85,77,65,63,72,37,75,30,79,80,32,81,82,70,42,42,28,73,87,72,81,84,85,73,86,61,92,82,67,80,71,79,92,74,82,82,87,73,86,63,91,84,65,91,65,86,89,72,84,82,90,69,87,63,89,84,57,77,92,60,81,67,95,53,82,81,72,62,79,86,82,88,76,86,84,90,87,81,91,75,97,68,83,89,81,84,88,75,88,91,78,87,77,93,52,68,64,63,54,50,57,47,39,63,67,45,54,53,51,48,54,51,52,50,54,59,53,72,70,50,79,86,78,70,72,45,81,62,70,68,30,45,51,52,39,53,51,52,50,51,51,51,49,49,67,71,42,46,66,63,51,48,50,51,49,49,68,56,47,52,58,51,50,60,58,69,74,68,72,81,85,89,82,84,89,86,83,87,89,90,90,87,88,82,90,81,83,90,80,89,79,90,86,83,90,85,80,93,88,88,84,90,89,87,90,82,87,86,87,83,87,86,81,84,82,83,83,85,84,86,86,79,85,84,80,83,78,84,82,134